Protein AF-A0A7D5NHH7-F1 (afdb_monomer_lite)

Foldseek 3Di:
DDQVQQLVLVLVVLLPDPQWQFKACADLDPVRASIWTAGPVRFIEGEHEDEPPDDLVVVLVRVVRQVVCLQAGQAGEYEYAQVCCVVCVVVNPQLQYWYWHDDRNDIDTPHGHDNDPPRDHPYDGDFFSFAQADDDDLVLLLQLLVLLAVCLVVCFPPPVVNLVSSQVSCCVVPVDPDDDSVSSVSSVSRCSQLQQADPVGSHGDPLVVVQNPDDVVPLLVSLLSVLLSRVPNRVCVVLVVLQVVVVVVDVWAQDPVRSLVSSQVVCSSSRRGGPPDPSSNRVVRVVVSCCSSVQWDDWADDPPGITGIHGPCVSVVVNVVPD

Structure (mmCIF, N/CA/C/O backbone):
data_AF-A0A7D5NHH7-F1
#
_entry.id   AF-A0A7D5NHH7-F1
#
loop_
_atom_site.group_PDB
_atom_site.id
_atom_site.type_symbol
_atom_site.label_atom_id
_atom_site.label_alt_id
_atom_site.label_comp_id
_atom_site.label_asym_id
_atom_site.label_entity_id
_atom_site.label_seq_id
_atom_site.pdbx_PDB_ins_code
_atom_site.Cartn_x
_atom_site.Cartn_y
_atom_site.Cartn_z
_atom_site.occupancy
_atom_site.B_iso_or_equiv
_atom_site.auth_seq_id
_atom_site.auth_comp_id
_atom_site.auth_asym_id
_atom_site.auth_atom_id
_atom_site.pdbx_PDB_model_num
ATOM 1 N N . MET A 1 1 ? -11.990 -18.658 7.926 1.00 91.50 1 MET A N 1
ATOM 2 C CA . MET A 1 1 ? -11.530 -17.492 7.163 1.00 91.50 1 MET A CA 1
ATOM 3 C C . MET A 1 1 ? -10.120 -17.136 7.590 1.00 91.50 1 MET A C 1
ATOM 5 O O . MET A 1 1 ? -9.871 -17.000 8.786 1.00 91.50 1 MET A O 1
ATOM 9 N N . THR A 1 2 ? -9.204 -17.037 6.638 1.00 94.12 2 THR A N 1
ATOM 10 C CA . THR A 1 2 ? -7.844 -16.527 6.853 1.00 94.12 2 THR A CA 1
ATOM 11 C C . THR A 1 2 ? -7.872 -15.015 7.091 1.00 94.12 2 THR A C 1
ATOM 13 O O . THR A 1 2 ? -8.884 -14.353 6.853 1.00 94.12 2 THR A O 1
ATOM 16 N N . HIS A 1 3 ? -6.765 -14.441 7.565 1.00 93.44 3 HIS A N 1
ATOM 17 C CA . HIS A 1 3 ? -6.675 -12.994 7.804 1.00 93.44 3 HIS A CA 1
ATOM 18 C C . HIS A 1 3 ? -6.824 -12.213 6.493 1.00 93.44 3 HIS A C 1
ATOM 20 O O . HIS A 1 3 ? -7.631 -11.289 6.408 1.00 93.44 3 HIS A O 1
ATOM 26 N N . SER A 1 4 ? -6.149 -12.677 5.439 1.00 90.25 4 SER A N 1
ATOM 27 C CA . SER A 1 4 ? -6.249 -12.128 4.084 1.00 90.25 4 SER A CA 1
ATOM 28 C C . SER A 1 4 ? -7.676 -12.161 3.525 1.00 90.25 4 SER A C 1
ATOM 30 O O . SER A 1 4 ? -8.103 -11.192 2.902 1.00 90.25 4 SER A O 1
ATOM 32 N N . GLU A 1 5 ? -8.445 -13.227 3.770 1.00 93.31 5 GLU A N 1
ATOM 33 C CA . GLU A 1 5 ? -9.853 -13.317 3.341 1.00 93.31 5 GLU A CA 1
ATOM 34 C C . GLU A 1 5 ? -10.743 -12.280 4.039 1.00 93.31 5 GLU A C 1
ATOM 36 O O . GLU A 1 5 ? -11.601 -11.670 3.396 1.00 93.31 5 GLU A O 1
ATOM 41 N N . VAL A 1 6 ? -10.528 -12.044 5.338 1.00 96.06 6 VAL A N 1
ATOM 42 C CA . VAL A 1 6 ? -11.259 -11.014 6.095 1.00 96.06 6 VAL A CA 1
ATOM 43 C C . VAL A 1 6 ? -10.911 -9.625 5.559 1.00 96.06 6 VAL A C 1
ATOM 45 O O . VAL A 1 6 ? -11.817 -8.859 5.224 1.00 96.06 6 VAL A O 1
ATOM 48 N N . ILE A 1 7 ? -9.617 -9.328 5.376 1.00 94.69 7 ILE A N 1
ATOM 49 C CA . ILE A 1 7 ? -9.153 -8.062 4.787 1.00 94.69 7 ILE A CA 1
ATOM 50 C C . ILE A 1 7 ? -9.784 -7.844 3.408 1.00 94.69 7 ILE A C 1
ATOM 52 O O . ILE A 1 7 ? -10.280 -6.752 3.108 1.00 94.69 7 ILE A O 1
ATOM 56 N N . GLN A 1 8 ? -9.781 -8.878 2.563 1.00 92.94 8 GLN A N 1
ATOM 57 C CA . GLN A 1 8 ? -10.319 -8.804 1.209 1.00 92.94 8 GLN A CA 1
ATOM 58 C C . GLN A 1 8 ? -11.816 -8.500 1.210 1.00 92.94 8 GLN A C 1
ATOM 60 O O . GLN A 1 8 ? -12.251 -7.587 0.503 1.00 92.94 8 GLN A O 1
ATOM 65 N N . SER A 1 9 ? -12.579 -9.215 2.033 1.00 96.06 9 SER A N 1
ATOM 66 C CA . SER A 1 9 ? -14.034 -9.076 2.119 1.00 96.06 9 SER A CA 1
ATOM 67 C C . SER A 1 9 ? -14.429 -7.680 2.598 1.00 96.06 9 SER A C 1
ATOM 69 O O . SER A 1 9 ? -15.227 -7.003 1.948 1.00 96.06 9 SER A O 1
ATOM 71 N N . VAL A 1 10 ? -13.794 -7.194 3.669 1.00 97.44 10 VAL A N 1
ATOM 72 C CA . VAL A 1 10 ? -14.052 -5.853 4.214 1.00 97.44 10 VAL A CA 1
ATOM 73 C C . VAL A 1 10 ? -13.655 -4.765 3.216 1.00 97.44 10 VAL A C 1
ATOM 75 O O . VAL A 1 10 ? -14.432 -3.842 2.973 1.00 97.44 10 VAL A O 1
ATOM 78 N N . SER A 1 11 ? -12.481 -4.881 2.586 1.00 95.31 11 SER A N 1
ATOM 79 C CA . SER A 1 11 ? -12.028 -3.906 1.582 1.00 95.31 11 SER A CA 1
ATOM 80 C C . SER A 1 11 ? -13.015 -3.801 0.418 1.00 95.31 11 SER A C 1
ATOM 82 O O . SER A 1 11 ? -13.404 -2.696 0.044 1.00 95.31 11 SER A O 1
ATOM 84 N N . ASN A 1 12 ? -13.442 -4.941 -0.137 1.00 94.75 12 ASN A N 1
ATOM 85 C CA . ASN A 1 12 ? -14.382 -4.983 -1.257 1.00 94.75 12 ASN A CA 1
ATOM 86 C C . ASN A 1 12 ? -15.726 -4.364 -0.877 1.00 94.75 12 ASN A C 1
ATOM 88 O O . ASN A 1 12 ? -16.267 -3.559 -1.630 1.00 94.75 12 ASN A O 1
ATOM 92 N N . TRP A 1 13 ? -16.225 -4.664 0.321 1.00 96.62 13 TRP A N 1
ATOM 93 C CA . TRP A 1 13 ? -17.460 -4.070 0.819 1.00 96.62 13 TRP A CA 1
ATOM 94 C C . TRP A 1 13 ? -17.391 -2.536 0.894 1.00 96.62 13 TRP A C 1
ATOM 96 O O . TRP A 1 13 ? -18.319 -1.858 0.454 1.00 96.62 13 TRP A O 1
ATOM 106 N N . PHE A 1 14 ? -16.278 -1.963 1.369 1.00 96.38 14 PHE A N 1
ATOM 107 C CA . PHE A 1 14 ? -16.090 -0.505 1.361 1.00 96.38 14 PHE A CA 1
ATOM 108 C C . PHE A 1 14 ? -15.913 0.075 -0.045 1.00 96.38 14 PHE A C 1
ATOM 110 O O . PHE A 1 14 ? -16.422 1.163 -0.321 1.00 96.38 14 PHE A O 1
ATOM 117 N N . LYS A 1 15 ? -15.233 -0.633 -0.955 1.00 94.50 15 LYS A N 1
ATOM 118 C CA . LYS A 1 15 ? -15.071 -0.178 -2.344 1.00 94.50 15 LYS A CA 1
ATOM 119 C C . LYS A 1 15 ? -16.418 0.030 -3.043 1.00 94.50 15 LYS A C 1
ATOM 121 O O . LYS A 1 15 ? -16.555 0.986 -3.801 1.00 94.50 15 LYS A O 1
ATOM 126 N N . LEU A 1 16 ? -17.429 -0.775 -2.719 1.00 94.88 16 LEU A N 1
ATOM 127 C CA . LEU A 1 16 ? -18.775 -0.672 -3.296 1.00 94.88 16 LEU A CA 1
ATOM 128 C C . LEU A 1 16 ? -19.599 0.527 -2.785 1.00 94.88 16 LEU A C 1
ATOM 130 O O . LEU A 1 16 ? -20.604 0.880 -3.399 1.00 94.88 16 LEU A O 1
ATOM 134 N N . LYS A 1 17 ? -19.205 1.180 -1.684 1.00 95.50 17 LYS A N 1
ATOM 135 C CA . LYS A 1 17 ? -19.972 2.292 -1.095 1.00 95.50 17 LYS A CA 1
ATOM 136 C C . LYS A 1 17 ? -19.756 3.611 -1.849 1.00 95.50 17 LYS A C 1
ATOM 138 O O . LYS A 1 17 ? -18.607 4.004 -2.008 1.00 95.50 17 LYS A O 1
ATOM 143 N N . PRO A 1 18 ? -20.790 4.350 -2.276 1.00 94.06 18 PRO A N 1
ATOM 144 C CA . PRO A 1 18 ? -20.620 5.535 -3.129 1.00 94.06 18 PRO A CA 1
ATOM 145 C C . PRO A 1 18 ? -19.888 6.711 -2.456 1.00 94.06 18 PRO A C 1
ATOM 147 O O . PRO A 1 18 ? -19.240 7.497 -3.138 1.00 94.06 18 PRO A O 1
ATOM 150 N N . ASP A 1 19 ? -19.960 6.817 -1.132 1.00 95.19 19 ASP A N 1
ATOM 151 C CA . ASP A 1 19 ? -19.365 7.875 -0.305 1.00 95.19 19 ASP A CA 1
ATOM 152 C C . ASP A 1 19 ? -17.905 7.602 0.101 1.00 95.19 19 ASP A C 1
ATOM 154 O O . ASP A 1 19 ? -17.245 8.458 0.692 1.00 95.19 19 ASP A O 1
ATOM 158 N N . VAL A 1 20 ? -17.370 6.425 -0.230 1.00 95.69 20 VAL A N 1
ATOM 159 C CA . VAL A 1 20 ? -15.958 6.094 -0.007 1.00 95.69 20 VAL A CA 1
ATOM 160 C C . VAL A 1 20 ? -15.113 6.637 -1.157 1.00 95.69 20 VAL A C 1
ATOM 162 O O . VAL A 1 20 ? -15.348 6.289 -2.314 1.00 95.69 20 VAL A O 1
ATOM 165 N N . GLU A 1 21 ? -14.102 7.445 -0.840 1.00 93.88 21 GLU A N 1
ATOM 166 C CA . GLU A 1 21 ? -13.156 8.018 -1.805 1.00 93.88 21 GLU A CA 1
ATOM 167 C C . GLU A 1 21 ? -11.952 7.095 -2.037 1.00 93.88 21 GLU A C 1
ATOM 169 O O . GLU A 1 21 ? -11.529 6.911 -3.178 1.00 93.88 21 GLU A O 1
ATOM 174 N N . ILE A 1 22 ? -11.397 6.511 -0.968 1.00 93.56 22 ILE A N 1
ATOM 175 C CA . ILE A 1 22 ? -10.224 5.633 -1.048 1.00 93.56 22 ILE A CA 1
ATOM 176 C C . ILE A 1 22 ? -10.325 4.463 -0.068 1.00 93.56 22 ILE A C 1
ATOM 178 O O . ILE A 1 22 ? -10.812 4.618 1.055 1.00 93.56 22 ILE A O 1
ATOM 182 N N . VAL A 1 23 ? -9.813 3.309 -0.491 1.00 92.69 23 VAL A N 1
ATOM 183 C CA . VAL A 1 23 ? -9.600 2.121 0.338 1.00 92.69 23 VAL A CA 1
ATOM 184 C C . VAL A 1 23 ? -8.132 1.740 0.225 1.00 92.69 23 VAL A C 1
ATOM 186 O O . VAL A 1 23 ? -7.636 1.484 -0.870 1.00 92.69 23 VAL A O 1
ATOM 189 N N . THR A 1 24 ? -7.423 1.714 1.349 1.00 88.81 24 THR A N 1
ATOM 190 C CA . THR A 1 24 ? -6.008 1.346 1.388 1.00 88.81 24 THR A CA 1
ATOM 191 C C . THR A 1 24 ? -5.765 0.217 2.376 1.00 88.81 24 THR A C 1
ATOM 193 O O . THR A 1 24 ? -6.286 0.235 3.485 1.00 88.81 24 THR A O 1
ATOM 196 N N . ARG A 1 25 ? -4.931 -0.746 1.981 1.00 85.19 25 ARG A N 1
ATOM 197 C CA . ARG A 1 25 ? -4.330 -1.764 2.868 1.00 85.19 25 ARG A CA 1
ATOM 198 C C . ARG A 1 25 ? -2.906 -1.391 3.275 1.00 85.19 25 ARG A C 1
ATOM 200 O O . ARG A 1 25 ? -2.119 -2.204 3.745 1.00 85.19 25 ARG A O 1
ATOM 207 N N . PHE A 1 26 ? -2.564 -0.143 2.995 1.00 76.69 26 PHE A N 1
ATOM 208 C CA . PHE A 1 26 ? -1.268 0.456 3.182 1.00 76.69 26 PHE A CA 1
ATOM 209 C C . PHE A 1 26 ? -1.411 1.639 4.141 1.00 76.69 26 PHE A C 1
ATOM 211 O O . PHE A 1 26 ? -2.216 2.547 3.913 1.00 76.69 26 PHE A O 1
ATOM 218 N N . SER A 1 27 ? -0.614 1.628 5.206 1.00 75.69 27 SER A N 1
ATOM 219 C CA . SER A 1 27 ? -0.465 2.744 6.134 1.00 75.69 27 SER A CA 1
ATOM 220 C C . SER A 1 27 ? 0.963 2.791 6.668 1.00 75.69 27 SER A C 1
ATOM 222 O O . SER A 1 27 ? 1.635 1.768 6.808 1.00 75.69 27 SER A O 1
ATOM 224 N N . TYR A 1 28 ? 1.424 4.004 6.952 1.00 70.50 28 TYR A N 1
ATOM 225 C CA . TYR A 1 28 ? 2.783 4.304 7.401 1.00 70.50 28 TYR A CA 1
ATOM 226 C C . TYR A 1 28 ? 2.825 4.874 8.828 1.00 70.50 28 TYR A C 1
ATOM 228 O O . TYR A 1 28 ? 3.888 5.264 9.303 1.00 70.50 28 TYR A O 1
ATOM 236 N N . SER A 1 29 ? 1.679 4.968 9.509 1.00 70.44 29 SER A N 1
ATOM 237 C CA . SER A 1 29 ? 1.600 5.455 10.892 1.00 70.44 29 SER A CA 1
ATOM 238 C C . SER A 1 29 ? 1.426 4.281 11.843 1.00 70.44 29 SER A C 1
ATOM 240 O O . SER A 1 29 ? 0.595 3.416 11.590 1.00 70.44 29 SER A O 1
ATOM 242 N N . PHE A 1 30 ? 2.193 4.254 12.934 1.00 78.06 30 PHE A N 1
ATOM 243 C CA . PHE A 1 30 ? 1.986 3.285 14.005 1.00 78.06 30 PHE A CA 1
ATOM 244 C C . PHE A 1 30 ? 0.827 3.727 14.926 1.00 78.06 30 PHE A C 1
ATOM 246 O O . PHE A 1 30 ? 0.787 4.899 15.306 1.00 78.06 30 PHE A O 1
ATOM 253 N N . PRO A 1 31 ? -0.061 2.811 15.358 1.00 85.75 31 PRO A N 1
ATOM 254 C CA . PRO A 1 31 ? -0.155 1.420 14.913 1.00 85.75 31 PRO A CA 1
ATOM 255 C C . PRO A 1 31 ? -0.693 1.326 13.483 1.00 85.75 31 PRO A C 1
ATOM 257 O O . PRO A 1 31 ? -1.561 2.101 13.089 1.00 85.75 31 PRO A O 1
ATOM 260 N N . VAL A 1 32 ? -0.155 0.373 12.718 1.00 87.50 32 VAL A N 1
ATOM 261 C CA . VAL A 1 32 ? -0.493 0.183 11.303 1.00 87.50 32 VAL A CA 1
ATOM 262 C C . VAL A 1 32 ? -1.808 -0.595 11.213 1.00 87.50 32 VAL A C 1
ATOM 264 O O . VAL A 1 32 ? -1.821 -1.747 11.640 1.00 87.50 32 VAL A O 1
ATOM 267 N N . PRO A 1 33 ? -2.897 -0.004 10.691 1.00 92.50 33 PRO A N 1
ATOM 268 C CA . PRO A 1 33 ? -4.137 -0.730 10.452 1.00 92.50 33 PRO A CA 1
ATOM 269 C C . PRO A 1 33 ? -4.006 -1.701 9.280 1.00 92.50 33 PRO A C 1
ATOM 271 O O . PRO A 1 33 ? -3.249 -1.448 8.339 1.00 92.50 33 PRO A O 1
ATOM 274 N N . ASP A 1 34 ? -4.827 -2.750 9.289 1.00 93.94 34 ASP A N 1
ATOM 275 C CA . ASP A 1 34 ? -4.977 -3.643 8.137 1.00 93.94 34 ASP A CA 1
ATOM 276 C C . ASP A 1 34 ? -5.666 -2.936 6.963 1.00 93.94 34 ASP A C 1
ATOM 278 O O . ASP A 1 34 ? -5.342 -3.179 5.799 1.00 93.94 34 ASP A O 1
ATOM 282 N N . ILE A 1 35 ? -6.634 -2.059 7.262 1.00 94.50 35 ILE A N 1
ATOM 283 C CA . ILE A 1 35 ? -7.358 -1.266 6.263 1.00 94.50 35 ILE A CA 1
ATOM 284 C C . ILE A 1 35 ? -7.552 0.160 6.777 1.00 94.50 35 ILE A C 1
ATOM 286 O O . ILE A 1 35 ? -7.949 0.379 7.921 1.00 94.50 35 ILE A O 1
ATOM 290 N N . GLN A 1 36 ? -7.352 1.144 5.906 1.00 94.19 36 GLN A N 1
ATOM 291 C CA . GLN A 1 36 ? -7.760 2.524 6.129 1.00 94.19 36 GLN A CA 1
ATOM 292 C C . GLN A 1 36 ? -8.666 3.003 4.989 1.00 94.19 36 GLN A C 1
ATOM 294 O O . GLN A 1 36 ? -8.437 2.725 3.813 1.00 94.19 36 GLN A O 1
ATOM 299 N N . ILE A 1 37 ? -9.720 3.722 5.358 1.00 94.69 37 ILE A N 1
ATOM 300 C CA . ILE A 1 37 ? -10.758 4.236 4.468 1.00 94.69 37 ILE A CA 1
ATOM 301 C C . ILE A 1 37 ? -10.802 5.755 4.613 1.00 94.69 37 ILE A C 1
ATOM 303 O O . ILE A 1 37 ? -10.741 6.271 5.731 1.00 94.69 37 ILE A O 1
ATOM 307 N N . GLN A 1 38 ? -10.937 6.466 3.496 1.00 94.62 38 GLN A N 1
ATOM 308 C CA . GLN A 1 38 ? -11.278 7.889 3.491 1.00 94.62 38 GLN A CA 1
ATOM 309 C C . GLN A 1 38 ? -12.609 8.071 2.771 1.00 94.62 38 GLN A C 1
ATOM 311 O O . GLN A 1 38 ? -12.772 7.610 1.639 1.00 94.62 38 GLN A O 1
ATOM 316 N N . TYR A 1 39 ? -13.543 8.746 3.427 1.00 95.00 39 TYR A N 1
ATOM 317 C CA . TYR A 1 39 ? -14.815 9.152 2.840 1.00 95.00 39 TYR A CA 1
ATOM 318 C C . TYR A 1 39 ? -14.682 10.487 2.104 1.00 95.00 39 TYR A C 1
ATOM 320 O O . TYR A 1 39 ? -13.739 11.251 2.323 1.00 95.00 39 TYR A O 1
ATOM 328 N N . THR A 1 40 ? -15.651 10.796 1.244 1.00 93.12 40 THR A N 1
ATOM 329 C CA . THR A 1 40 ? -15.685 12.040 0.458 1.00 93.12 40 THR A CA 1
ATOM 330 C C . THR A 1 40 ? -15.774 13.308 1.309 1.00 93.12 40 THR A C 1
ATOM 332 O O . THR A 1 40 ? -15.331 14.370 0.876 1.00 93.12 40 THR A O 1
ATOM 335 N N . ASP A 1 41 ? -16.322 13.212 2.523 1.00 92.81 41 ASP A N 1
ATOM 336 C CA . ASP A 1 41 ? -16.367 14.306 3.504 1.00 92.81 41 ASP A CA 1
ATOM 337 C C . ASP A 1 41 ? -15.018 14.521 4.228 1.00 92.81 41 ASP A C 1
ATOM 339 O O . ASP A 1 41 ? -14.841 15.493 4.964 1.00 92.81 41 ASP A O 1
ATOM 343 N N . GLY A 1 42 ? -14.038 13.647 3.981 1.00 90.62 42 GLY A N 1
ATOM 344 C CA . GLY A 1 42 ? -12.723 13.653 4.608 1.00 90.62 42 GLY A CA 1
ATOM 345 C C . GLY A 1 42 ? -12.626 12.838 5.898 1.00 90.62 42 GLY A C 1
ATOM 346 O O . GLY A 1 42 ? -11.529 12.785 6.456 1.00 90.62 42 GLY A O 1
ATOM 347 N N . THR A 1 43 ? -13.711 12.200 6.348 1.00 92.81 43 THR A N 1
ATOM 348 C CA . THR A 1 43 ? -13.709 11.282 7.493 1.00 92.81 43 THR A CA 1
ATOM 349 C C . THR A 1 43 ? -12.743 10.132 7.230 1.00 92.81 43 THR A C 1
ATOM 351 O O . THR A 1 43 ? -12.792 9.501 6.168 1.00 92.81 43 THR A O 1
ATOM 354 N N . ILE A 1 44 ? -11.880 9.832 8.206 1.00 93.00 44 ILE A N 1
ATOM 355 C CA . ILE A 1 44 ? -10.943 8.704 8.130 1.00 93.00 44 ILE A CA 1
ATOM 356 C C . ILE A 1 44 ? -11.363 7.588 9.076 1.00 93.00 44 ILE A C 1
ATOM 358 O O . ILE A 1 44 ? -11.648 7.811 10.252 1.00 93.00 44 ILE A O 1
ATOM 362 N N . LEU A 1 45 ? -11.341 6.364 8.567 1.00 94.12 45 LEU A N 1
ATOM 363 C CA . LEU A 1 45 ? -11.655 5.156 9.311 1.00 94.12 45 LEU A CA 1
ATOM 364 C C . LEU A 1 45 ? -10.501 4.161 9.212 1.00 94.12 45 LEU A C 1
ATOM 366 O O . LEU A 1 45 ? -9.916 4.002 8.145 1.00 94.12 45 LEU A O 1
ATOM 370 N N . GLN A 1 46 ? -10.170 3.503 10.318 1.00 95.62 46 GLN A N 1
ATOM 371 C CA . GLN A 1 46 ? -9.129 2.476 10.382 1.00 95.62 46 GLN A CA 1
ATOM 372 C C . GLN A 1 46 ? -9.704 1.173 10.939 1.00 95.62 46 GLN A C 1
ATOM 374 O O . GLN A 1 46 ? -10.571 1.192 11.815 1.00 95.62 46 GLN A O 1
ATOM 379 N N . ILE A 1 47 ? -9.249 0.046 10.397 1.00 97.25 47 ILE A N 1
ATOM 380 C CA . ILE A 1 47 ? -9.796 -1.280 10.679 1.00 97.25 47 ILE A CA 1
ATOM 381 C C . ILE A 1 47 ? -8.661 -2.237 11.006 1.00 97.25 47 ILE A C 1
ATOM 383 O O . ILE A 1 47 ? -7.703 -2.349 10.240 1.00 97.25 47 ILE A O 1
ATOM 387 N N . GLU A 1 48 ? -8.814 -2.954 12.112 1.00 97.44 48 GLU A N 1
ATOM 388 C CA . GLU A 1 48 ? -8.052 -4.159 12.425 1.00 97.44 48 GLU A CA 1
ATOM 389 C C . GLU A 1 48 ? -8.892 -5.369 12.014 1.00 97.44 48 GLU A C 1
ATOM 391 O O . GLU A 1 48 ? -10.068 -5.457 12.369 1.00 97.44 48 GLU A O 1
ATOM 396 N N . CYS A 1 49 ? -8.315 -6.316 11.288 1.00 97.25 49 CYS A N 1
ATOM 397 C CA . CYS A 1 49 ? -8.963 -7.560 10.898 1.00 97.25 49 CYS A CA 1
ATOM 398 C C . CYS A 1 49 ? -8.375 -8.716 11.710 1.00 97.25 49 CYS A C 1
ATOM 400 O O . CYS A 1 49 ? -7.166 -8.803 11.904 1.00 97.25 49 CYS A O 1
ATOM 402 N N . LYS A 1 50 ? -9.211 -9.655 12.157 1.00 96.44 50 LYS A N 1
ATOM 403 C CA . LYS A 1 50 ? -8.745 -10.896 12.794 1.00 96.44 50 LYS A CA 1
ATOM 404 C C . LYS A 1 50 ? -9.253 -12.123 12.042 1.00 96.44 50 LYS A C 1
ATOM 406 O O . LYS A 1 50 ? -10.381 -12.097 11.556 1.00 96.44 50 LYS A O 1
ATOM 411 N N . PRO A 1 51 ? -8.443 -13.189 11.909 1.00 95.75 51 PRO A N 1
ATOM 412 C CA . PRO A 1 51 ? -8.862 -14.412 11.236 1.00 95.75 51 PRO A CA 1
ATOM 413 C C . PRO A 1 51 ? -9.846 -15.224 12.088 1.00 95.75 51 PRO A C 1
ATOM 415 O O . PRO A 1 51 ? -10.117 -14.914 13.250 1.00 95.75 51 PRO A O 1
ATOM 418 N N . SER A 1 52 ? -10.366 -16.304 11.506 1.00 93.19 52 SER A N 1
ATOM 419 C CA . SER A 1 52 ? -10.999 -17.380 12.273 1.00 93.19 52 SER A CA 1
ATOM 420 C C . SER A 1 52 ? -9.969 -18.109 13.126 1.00 93.19 52 SER A C 1
ATOM 422 O O . SER A 1 52 ? -8.819 -18.243 12.712 1.00 93.19 52 SER A O 1
ATOM 424 N N . ASN A 1 53 ? -10.411 -18.659 14.257 1.00 89.94 53 ASN A N 1
ATOM 425 C CA . ASN A 1 53 ? -9.580 -19.438 15.177 1.00 89.94 53 ASN A CA 1
ATOM 426 C C . ASN A 1 53 ? -8.392 -18.654 15.775 1.00 89.94 53 ASN A C 1
ATOM 428 O O . ASN A 1 53 ? -7.457 -19.274 16.284 1.00 89.94 53 ASN A O 1
ATOM 432 N N . ALA A 1 54 ? -8.410 -17.316 15.718 1.00 91.38 54 ALA A N 1
ATOM 433 C CA . ALA A 1 54 ? -7.440 -16.518 16.455 1.00 91.38 54 ALA A CA 1
ATOM 434 C C . ALA A 1 54 ? -7.606 -16.798 17.955 1.00 91.38 54 ALA A C 1
ATOM 436 O O . ALA A 1 54 ? -8.702 -17.072 18.453 1.00 91.38 54 ALA A O 1
ATOM 437 N N . THR A 1 55 ? -6.516 -16.739 18.706 1.00 91.62 55 THR A N 1
ATOM 438 C CA . THR A 1 55 ? -6.590 -16.919 20.155 1.00 91.62 55 THR A CA 1
ATOM 439 C C . THR A 1 55 ? -7.330 -15.741 20.797 1.00 91.62 55 THR A C 1
ATOM 441 O O . THR A 1 55 ? -7.291 -14.611 20.306 1.00 91.62 55 THR A O 1
ATOM 444 N N . ARG A 1 56 ? -7.939 -15.950 21.972 1.00 90.62 56 ARG A N 1
ATOM 445 C CA . ARG A 1 56 ? -8.546 -14.848 22.752 1.00 90.62 56 ARG A CA 1
ATOM 446 C C . ARG A 1 56 ? -7.568 -13.686 22.971 1.00 90.62 56 ARG A C 1
ATOM 448 O O . ARG A 1 56 ? -7.958 -12.524 22.916 1.00 90.62 56 ARG A O 1
ATOM 455 N N . ARG A 1 57 ? -6.280 -13.999 23.165 1.00 92.69 57 ARG A N 1
ATOM 456 C CA . ARG A 1 57 ? -5.202 -13.010 23.296 1.00 92.69 57 ARG A CA 1
ATOM 457 C C . ARG A 1 57 ? -5.040 -12.161 22.034 1.00 92.69 57 ARG A C 1
ATOM 459 O O . ARG A 1 57 ? -4.844 -10.953 22.145 1.00 92.69 57 ARG A O 1
ATOM 466 N N . GLU A 1 58 ? -5.110 -12.765 20.855 1.00 92.88 58 GLU A N 1
ATOM 467 C CA . GLU A 1 58 ? -5.007 -12.046 19.582 1.00 92.88 58 GLU A CA 1
ATOM 468 C C . GLU A 1 58 ? -6.207 -11.128 19.355 1.00 92.88 58 GLU A C 1
ATOM 470 O O . GLU A 1 58 ? -6.012 -9.989 18.935 1.00 92.88 58 GLU A O 1
ATOM 475 N N . TYR A 1 59 ? -7.424 -11.553 19.710 1.00 93.31 59 TYR A N 1
ATOM 476 C CA . TYR A 1 59 ? -8.596 -10.672 19.659 1.00 93.31 59 TYR A CA 1
ATOM 477 C C . TYR A 1 59 ? -8.479 -9.487 20.623 1.00 93.31 59 TYR A C 1
ATOM 479 O O . TYR A 1 59 ? -8.733 -8.353 20.222 1.00 93.31 59 TYR A O 1
ATOM 487 N N . LEU A 1 60 ? -8.037 -9.714 21.865 1.00 93.31 60 LEU A N 1
ATOM 488 C CA . LEU A 1 60 ? -7.805 -8.633 22.835 1.00 93.31 60 LEU A CA 1
ATOM 489 C C . LEU A 1 60 ? -6.702 -7.673 22.377 1.00 93.31 60 LEU A C 1
ATOM 491 O O . LEU A 1 60 ? -6.812 -6.460 22.548 1.00 93.31 60 LEU A O 1
ATOM 495 N N . THR A 1 61 ? -5.654 -8.207 21.751 1.00 94.31 61 THR A N 1
ATOM 496 C CA . THR A 1 61 ? -4.589 -7.399 21.147 1.00 94.31 61 THR A CA 1
ATOM 497 C C . THR A 1 61 ? -5.144 -6.562 19.995 1.00 94.31 61 THR A C 1
ATOM 499 O O . THR A 1 61 ? -4.886 -5.363 19.938 1.00 94.31 61 THR A O 1
ATOM 502 N N . GLY A 1 62 ? -5.984 -7.161 19.144 1.00 94.88 62 GLY A N 1
ATOM 503 C CA . GLY A 1 62 ? -6.703 -6.470 18.073 1.00 94.88 62 GLY A CA 1
ATOM 504 C C . GLY A 1 62 ? -7.593 -5.344 18.571 1.00 94.88 62 GLY A C 1
ATOM 505 O O . GLY A 1 62 ? -7.585 -4.250 18.013 1.00 94.88 62 GLY A O 1
ATOM 506 N N . LEU A 1 63 ? -8.313 -5.577 19.667 1.00 95.50 63 LEU A N 1
ATOM 507 C CA . LEU A 1 63 ? -9.094 -4.542 20.331 1.00 95.50 63 LEU A CA 1
ATOM 508 C C . LEU A 1 63 ? -8.190 -3.389 20.793 1.00 95.50 63 LEU A C 1
ATOM 510 O O . LEU A 1 63 ? -8.479 -2.235 20.492 1.00 95.50 63 LEU A O 1
ATOM 514 N N . GLY A 1 64 ? -7.065 -3.685 21.452 1.00 94.75 64 GLY A N 1
ATOM 515 C CA . GLY A 1 64 ? -6.089 -2.672 21.869 1.00 94.75 64 GLY A CA 1
ATOM 516 C C . GLY A 1 64 ? -5.526 -1.850 20.701 1.00 94.75 64 GLY A C 1
ATOM 517 O O . GLY A 1 64 ? -5.474 -0.622 20.782 1.00 94.75 64 GLY A O 1
ATOM 518 N N . GLN A 1 65 ? -5.173 -2.507 19.591 1.00 94.75 65 GLN A N 1
ATOM 519 C CA . GLN A 1 65 ? -4.737 -1.850 18.350 1.00 94.75 65 GLN A CA 1
ATOM 520 C C . GLN A 1 65 ? -5.837 -0.939 17.789 1.00 94.75 65 GLN A C 1
ATOM 522 O O . GLN A 1 65 ? -5.585 0.229 17.490 1.00 94.75 65 GLN A O 1
ATOM 527 N N . THR A 1 66 ? -7.076 -1.434 17.758 1.00 95.44 66 THR A N 1
ATOM 528 C CA . THR A 1 66 ? -8.244 -0.686 17.278 1.00 95.44 66 THR A CA 1
ATOM 529 C C . THR A 1 66 ? -8.492 0.574 18.105 1.00 95.44 66 THR A C 1
ATOM 531 O O . THR A 1 66 ? -8.757 1.641 17.559 1.00 95.44 66 THR A O 1
ATOM 534 N N . ILE A 1 67 ? -8.353 0.495 19.429 1.00 94.19 67 ILE A N 1
ATOM 535 C CA . ILE A 1 67 ? -8.467 1.665 20.311 1.00 94.19 67 ILE A CA 1
ATOM 536 C C . ILE A 1 67 ? -7.387 2.704 19.975 1.00 94.19 67 ILE A C 1
ATOM 538 O O . ILE A 1 67 ? -7.666 3.904 19.914 1.00 94.19 67 ILE A O 1
ATOM 542 N N . ALA A 1 68 ? -6.155 2.260 19.728 1.00 92.94 68 ALA A N 1
ATOM 543 C CA . ALA A 1 68 ? -5.039 3.147 19.425 1.00 92.94 68 ALA A CA 1
ATOM 544 C C . ALA A 1 68 ? -5.177 3.866 18.064 1.00 92.94 68 ALA A C 1
ATOM 546 O O . ALA A 1 68 ? -4.667 4.982 17.918 1.00 92.94 68 ALA A O 1
ATOM 547 N N . PHE A 1 69 ? -5.940 3.321 17.107 1.00 93.50 69 PHE A N 1
ATOM 548 C CA . PHE A 1 69 ? -6.233 3.984 15.825 1.00 93.50 69 PHE A CA 1
ATOM 549 C C . PHE A 1 69 ? -6.928 5.342 15.961 1.00 93.50 69 PHE A C 1
ATOM 551 O O . PHE A 1 69 ? -6.784 6.193 15.081 1.00 93.50 69 PHE A O 1
ATOM 558 N N . TYR A 1 70 ? -7.608 5.628 17.075 1.00 92.31 70 TYR A N 1
ATOM 559 C CA . TYR A 1 70 ? -8.192 6.955 17.320 1.00 92.31 70 TYR A CA 1
ATOM 560 C C . TYR A 1 70 ? -7.165 8.092 17.387 1.00 92.31 70 TYR A C 1
ATOM 562 O O . TYR A 1 70 ? -7.533 9.266 17.361 1.00 92.31 70 TYR A O 1
ATOM 570 N N . ARG A 1 71 ? -5.864 7.787 17.442 1.00 89.88 71 ARG A N 1
ATOM 571 C CA . ARG A 1 71 ? -4.802 8.788 17.272 1.00 89.88 71 ARG A CA 1
ATOM 572 C C . ARG A 1 71 ? -4.708 9.325 15.843 1.00 89.88 71 ARG A C 1
ATOM 574 O O . ARG A 1 71 ? -4.207 10.437 15.675 1.00 89.88 71 ARG A O 1
ATOM 581 N N . HIS A 1 72 ? -5.213 8.591 14.852 1.00 89.06 72 HIS A N 1
ATOM 582 C CA . HIS A 1 72 ? -5.052 8.884 13.423 1.00 89.06 72 HIS A CA 1
ATOM 583 C C . HIS A 1 72 ? -6.349 8.790 12.606 1.00 89.06 72 HIS A C 1
ATOM 585 O O . HIS A 1 72 ? -6.336 9.088 11.414 1.00 89.06 72 HIS A O 1
ATOM 591 N N . SER A 1 73 ? -7.467 8.418 13.232 1.00 91.88 73 SER A N 1
ATOM 592 C CA . SER A 1 73 ? -8.759 8.222 12.570 1.00 91.88 73 SER A CA 1
ATOM 593 C C . SER A 1 73 ? -9.921 8.832 13.357 1.00 91.88 73 SER A C 1
ATOM 595 O O . SER A 1 73 ? -9.824 9.115 14.555 1.00 91.88 73 SER A O 1
ATOM 597 N N . ASP A 1 74 ? -11.035 9.052 12.664 1.00 92.75 74 ASP A N 1
ATOM 598 C CA . ASP A 1 74 ? -12.310 9.470 13.245 1.00 92.75 74 ASP A CA 1
ATOM 599 C C . ASP A 1 74 ? -13.135 8.296 13.756 1.00 92.75 74 ASP A C 1
ATOM 601 O O . ASP A 1 74 ? -13.908 8.460 14.701 1.00 92.75 74 ASP A O 1
ATOM 605 N N . LYS A 1 75 ? -12.970 7.131 13.125 1.00 94.81 75 LYS A N 1
ATOM 606 C CA . LYS A 1 75 ? -13.655 5.883 13.454 1.00 94.81 75 LYS A CA 1
ATOM 607 C C . LYS A 1 75 ? -12.658 4.731 13.447 1.00 94.81 75 LYS A C 1
ATOM 609 O O . LYS A 1 75 ? -11.852 4.622 12.525 1.00 94.81 75 LYS A O 1
ATOM 614 N N . ALA A 1 76 ? -12.778 3.836 14.418 1.00 95.88 76 ALA A N 1
ATOM 615 C CA . ALA A 1 76 ? -11.980 2.621 14.471 1.00 95.88 76 ALA A CA 1
ATOM 616 C C . ALA A 1 76 ? -12.872 1.384 14.579 1.00 95.88 76 ALA A C 1
ATOM 618 O O . ALA A 1 76 ? -13.840 1.375 15.346 1.00 95.88 76 ALA A O 1
ATOM 619 N N . TYR A 1 77 ? -12.536 0.355 13.807 1.00 97.88 77 TYR A N 1
ATOM 620 C CA . TYR A 1 77 ? -13.293 -0.886 13.723 1.00 97.88 77 TYR A CA 1
ATOM 621 C C . TYR A 1 77 ? -12.417 -2.110 13.961 1.00 97.88 77 TYR A C 1
ATOM 623 O O . TYR A 1 77 ? -11.289 -2.178 13.480 1.00 97.88 77 TYR A O 1
ATOM 631 N N . LEU A 1 78 ? -12.985 -3.098 14.644 1.00 97.69 78 LEU A N 1
ATOM 632 C CA . LEU A 1 78 ? -12.477 -4.460 14.668 1.00 97.69 78 LEU A CA 1
ATOM 633 C C . LEU A 1 78 ? -13.377 -5.316 13.771 1.00 97.69 78 LEU A C 1
ATOM 635 O O . LEU A 1 78 ? -14.583 -5.420 14.008 1.00 97.69 78 LEU A O 1
ATOM 639 N N . ALA A 1 79 ? -12.793 -5.906 12.734 1.00 98.06 79 ALA A N 1
ATOM 640 C CA . ALA A 1 79 ? -13.456 -6.841 11.841 1.00 98.06 79 ALA A CA 1
ATOM 641 C C . ALA A 1 79 ? -13.080 -8.281 12.202 1.00 98.06 79 ALA A C 1
ATOM 643 O O . ALA A 1 79 ? -11.898 -8.616 12.314 1.00 98.06 79 ALA A O 1
ATOM 644 N N . LEU A 1 80 ? -14.080 -9.143 12.364 1.00 96.94 80 LEU A N 1
ATOM 645 C CA . LEU A 1 80 ? -13.882 -10.551 12.700 1.00 96.94 80 LEU A CA 1
ATOM 646 C C . LEU A 1 80 ? -14.950 -11.445 12.054 1.00 96.94 80 LEU A C 1
ATOM 648 O O . LEU A 1 80 ? -16.035 -10.964 11.719 1.00 96.94 80 LEU A O 1
ATOM 652 N N . PRO A 1 81 ? -14.681 -12.751 11.888 1.00 97.12 81 PRO A N 1
ATOM 653 C CA . PRO A 1 81 ? -15.675 -13.671 11.370 1.00 97.12 81 PRO A CA 1
ATOM 654 C C . PRO A 1 81 ? -16.876 -13.797 12.311 1.00 97.12 81 PRO A C 1
ATOM 656 O O . PRO A 1 81 ? -16.696 -13.945 13.521 1.00 97.12 81 PRO A O 1
ATOM 659 N N . SER A 1 82 ? -18.091 -13.817 11.762 1.00 96.00 82 SER A N 1
ATOM 660 C CA . SER A 1 82 ? -19.346 -13.834 12.531 1.00 96.00 82 SER A CA 1
ATOM 661 C C . SER A 1 82 ? -19.406 -14.972 13.555 1.00 96.00 82 SER A C 1
ATOM 663 O O . SER A 1 82 ? -19.854 -14.769 14.679 1.00 96.00 82 SER A O 1
ATOM 665 N N . LYS A 1 83 ? -18.877 -16.154 13.204 1.00 94.25 83 LYS A N 1
ATOM 666 C CA . LYS A 1 83 ? -18.842 -17.337 14.083 1.00 94.25 83 LYS A CA 1
ATOM 667 C C . LYS A 1 83 ? -18.036 -17.149 15.374 1.00 94.25 83 LYS A C 1
ATOM 669 O O . LYS A 1 83 ? -18.261 -17.872 16.336 1.00 94.25 83 LYS A O 1
ATOM 674 N N . GLU A 1 84 ? -17.084 -16.218 15.388 1.00 92.69 84 GLU A N 1
ATOM 675 C CA . GLU A 1 84 ? -16.198 -15.984 16.536 1.00 92.69 84 GLU A CA 1
ATOM 676 C C . GLU A 1 84 ? -16.818 -14.986 17.525 1.00 92.69 84 GLU A C 1
ATOM 678 O O . GLU A 1 84 ? -16.465 -14.978 18.707 1.00 92.69 84 GLU A O 1
ATOM 683 N N . PHE A 1 85 ? -17.769 -14.168 17.058 1.00 91.50 85 PHE A N 1
ATOM 684 C CA . PHE A 1 85 ? -18.321 -13.041 17.805 1.00 91.50 85 PHE A CA 1
ATOM 685 C C . PHE A 1 85 ? -18.971 -13.463 19.124 1.00 91.50 85 PHE A C 1
ATOM 687 O O . PHE A 1 85 ? -18.611 -12.916 20.162 1.00 91.50 85 PHE A O 1
ATOM 694 N N . SER A 1 86 ? -19.833 -14.485 19.116 1.00 88.88 86 SER A N 1
ATOM 695 C CA . SER A 1 86 ? -20.532 -14.947 20.327 1.00 88.88 86 SER A CA 1
ATOM 696 C C . SER A 1 86 ? -19.581 -15.378 21.448 1.00 88.88 86 SER A C 1
ATOM 698 O O . SER A 1 86 ? -19.910 -15.258 22.620 1.00 88.88 86 SER A O 1
ATOM 700 N N . SER A 1 87 ? -18.382 -15.863 21.109 1.00 88.19 87 SER A N 1
ATOM 701 C CA . SER A 1 87 ? -17.380 -16.270 22.105 1.00 88.19 87 SER A CA 1
ATOM 702 C C . SER A 1 87 ? -16.550 -15.107 22.665 1.00 88.19 87 SER A C 1
ATOM 704 O O . SER A 1 87 ? -15.843 -15.277 23.661 1.00 88.19 87 SER A O 1
ATOM 706 N N . MET A 1 88 ? -16.615 -13.945 22.008 1.00 90.06 88 MET A N 1
ATOM 707 C CA . MET A 1 88 ? -15.803 -12.762 22.293 1.00 90.06 88 MET A CA 1
ATOM 708 C C . MET A 1 88 ? -16.629 -11.554 22.748 1.00 90.06 88 MET A C 1
ATOM 710 O O . MET A 1 88 ? -16.040 -10.567 23.184 1.00 90.06 88 MET A O 1
ATOM 714 N N . GLU A 1 89 ? -17.957 -11.618 22.653 1.00 89.69 89 GLU A N 1
ATOM 715 C CA . GLU A 1 89 ? -18.880 -10.501 22.876 1.00 89.69 89 GLU A CA 1
ATOM 716 C C . GLU A 1 89 ? -18.624 -9.773 24.204 1.00 89.69 89 GLU A C 1
ATOM 718 O O . GLU A 1 89 ? -18.436 -8.555 24.201 1.00 89.69 89 GLU A O 1
ATOM 723 N N . ASP A 1 90 ? -18.465 -10.522 25.301 1.00 88.81 90 ASP A N 1
ATOM 724 C CA . ASP A 1 90 ? -18.185 -9.984 26.643 1.00 88.81 90 ASP A CA 1
ATOM 725 C C . ASP A 1 90 ? -16.905 -9.130 26.703 1.00 88.81 90 ASP A C 1
ATOM 727 O O . ASP A 1 90 ? -16.797 -8.178 27.479 1.00 88.81 90 ASP A O 1
ATOM 731 N N . PHE A 1 91 ? -15.913 -9.442 25.867 1.00 88.12 91 PHE A N 1
ATOM 732 C CA . PHE A 1 91 ? -14.640 -8.721 25.813 1.00 88.12 91 PHE A CA 1
ATOM 733 C C . PHE A 1 91 ? -14.684 -7.522 24.862 1.00 88.12 91 PHE A C 1
ATOM 735 O O . PHE A 1 91 ? -13.896 -6.587 25.011 1.00 88.12 91 PHE A O 1
ATOM 742 N N . LEU A 1 92 ? -15.612 -7.519 23.904 1.00 88.88 92 LEU A N 1
ATOM 743 C CA . LEU A 1 92 ? -15.802 -6.459 22.912 1.00 88.88 92 LEU A CA 1
ATOM 744 C C . LEU A 1 92 ? -16.780 -5.377 23.403 1.00 88.88 92 LEU A C 1
ATOM 746 O O . LEU A 1 92 ? -17.418 -4.685 22.605 1.00 88.88 92 LEU A O 1
ATOM 750 N N . TRP A 1 93 ? -16.867 -5.186 24.719 1.00 86.62 93 TRP A N 1
ATOM 751 C CA . TRP A 1 93 ? -17.738 -4.219 25.388 1.00 86.62 93 TRP A CA 1
ATOM 752 C C . TRP A 1 93 ? -17.494 -2.728 25.060 1.00 86.62 93 TRP A C 1
ATOM 754 O O . TRP A 1 93 ? -18.465 -1.970 25.145 1.00 86.62 93 TRP A O 1
ATOM 764 N N . PRO A 1 94 ? -16.288 -2.241 24.672 1.00 90.62 94 PRO A N 1
ATOM 765 C CA . PRO A 1 94 ? -16.095 -0.809 24.440 1.00 90.62 94 PRO A CA 1
ATOM 766 C C . PRO A 1 94 ? -16.937 -0.286 23.265 1.00 90.62 94 PRO A C 1
ATOM 768 O O . PRO A 1 94 ? -16.631 -0.537 22.101 1.00 90.62 94 PRO A O 1
ATOM 771 N N . ASN A 1 95 ? -17.979 0.497 23.556 1.00 90.62 95 ASN A N 1
ATOM 772 C CA . ASN A 1 95 ? -18.906 1.052 22.554 1.00 90.62 95 ASN A CA 1
ATOM 773 C C . ASN A 1 95 ? -18.263 2.072 21.598 1.00 90.62 95 ASN A C 1
ATOM 775 O O . ASN A 1 95 ? -18.802 2.377 20.536 1.00 90.62 95 ASN A O 1
ATOM 779 N N . PHE A 1 96 ? -17.096 2.593 21.965 1.00 92.44 96 PHE A N 1
ATOM 780 C CA . PHE A 1 96 ? -16.305 3.456 21.109 1.00 92.44 96 PHE A CA 1
ATOM 781 C C . PHE A 1 96 ? -15.485 2.678 20.078 1.00 92.44 96 PHE A C 1
ATOM 783 O O . PHE A 1 96 ? -14.840 3.298 19.248 1.00 92.44 96 PHE A O 1
ATOM 790 N N . VAL A 1 97 ? -15.509 1.343 20.070 1.00 95.12 97 VAL A N 1
ATOM 791 C CA . VAL A 1 97 ? -14.951 0.524 18.985 1.00 95.12 97 VAL A CA 1
ATOM 792 C C . VAL A 1 97 ? -16.090 -0.056 18.151 1.00 95.12 97 VAL A C 1
ATOM 794 O O . VAL A 1 97 ? -16.994 -0.709 18.682 1.00 95.12 97 VAL A O 1
ATOM 797 N N . GLY A 1 98 ? -16.038 0.171 16.840 1.00 97.12 98 GLY A N 1
ATOM 798 C CA . GLY A 1 98 ? -16.983 -0.404 15.895 1.00 97.12 98 GLY A CA 1
ATOM 799 C C . GLY A 1 98 ? -16.695 -1.882 15.661 1.00 97.12 98 GLY A C 1
ATOM 800 O O . GLY A 1 98 ? -15.537 -2.295 15.689 1.00 97.12 98 GLY A O 1
ATOM 801 N N . ILE A 1 99 ? -17.732 -2.676 15.414 1.00 97.69 99 ILE A N 1
ATOM 802 C CA . ILE A 1 99 ? -17.608 -4.107 15.124 1.00 97.69 99 ILE A CA 1
ATOM 803 C C . ILE A 1 99 ? -18.161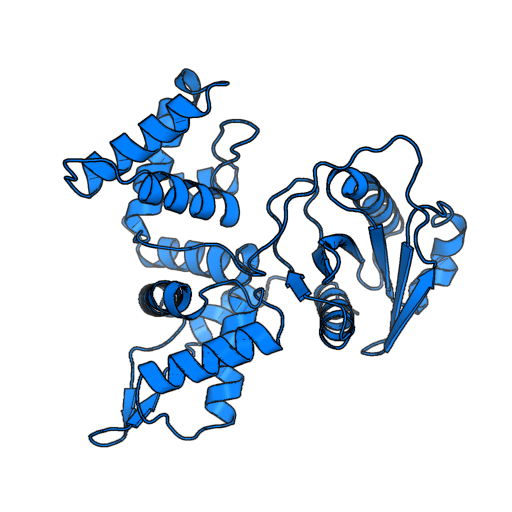 -4.387 13.731 1.00 97.69 99 ILE A C 1
ATOM 805 O O . ILE A 1 99 ? -19.321 -4.079 13.440 1.00 97.69 99 ILE A O 1
ATOM 809 N N . ILE A 1 100 ? -17.324 -4.993 12.891 1.00 98.25 100 ILE A N 1
ATOM 810 C CA . ILE A 1 100 ? -17.709 -5.542 11.591 1.00 98.25 100 ILE A CA 1
ATOM 811 C C . ILE A 1 100 ? -17.673 -7.065 11.688 1.00 98.25 100 ILE A C 1
ATOM 813 O O . ILE A 1 100 ? -16.669 -7.648 12.097 1.00 98.25 100 ILE A O 1
ATOM 817 N N . LEU A 1 101 ? -18.768 -7.701 11.291 1.00 97.75 101 LEU A N 1
ATOM 818 C CA . LEU A 1 101 ? -18.886 -9.148 11.209 1.00 97.75 101 LEU A CA 1
ATOM 819 C C . LEU A 1 101 ? -18.773 -9.590 9.755 1.00 97.75 101 LEU A C 1
ATOM 821 O O . LEU A 1 101 ? -19.357 -8.974 8.859 1.00 97.75 101 LEU A O 1
ATOM 825 N N . VAL A 1 102 ? -17.993 -10.644 9.539 1.00 97.94 102 VAL A N 1
ATOM 826 C CA . VAL A 1 102 ? -17.684 -11.170 8.210 1.00 97.94 102 VAL A CA 1
ATOM 827 C C . VAL A 1 102 ? -18.087 -12.639 8.119 1.00 97.94 102 VAL A C 1
ATOM 829 O O . VAL A 1 102 ? -17.695 -13.455 8.950 1.00 97.94 102 VAL A O 1
ATOM 832 N N . ASP A 1 103 ? -18.845 -12.991 7.089 1.00 95.75 103 ASP A N 1
ATOM 833 C CA . ASP A 1 103 ? -19.194 -14.373 6.767 1.00 95.75 103 ASP A CA 1
ATOM 834 C C . ASP A 1 103 ? -19.028 -14.612 5.263 1.00 95.75 103 ASP A C 1
ATOM 836 O O . ASP A 1 103 ? -19.870 -14.231 4.445 1.00 95.75 103 ASP A O 1
ATOM 840 N N . GLY A 1 104 ? -17.871 -15.155 4.881 1.00 91.62 104 GLY A N 1
ATOM 841 C CA . GLY A 1 104 ? -17.458 -15.203 3.482 1.00 91.62 104 GLY A CA 1
ATOM 842 C C . GLY A 1 104 ? -17.416 -13.794 2.884 1.00 91.62 104 GLY A C 1
ATOM 843 O O . GLY A 1 104 ? -16.734 -12.916 3.406 1.00 91.62 104 GLY A O 1
ATOM 844 N N . SER A 1 105 ? -18.166 -13.566 1.806 1.00 90.44 105 SER A N 1
ATOM 845 C CA . SER A 1 105 ? -18.301 -12.247 1.174 1.00 90.44 105 SER A CA 1
ATOM 846 C C . SER A 1 105 ? -19.333 -11.334 1.844 1.00 90.44 105 SER A C 1
ATOM 848 O O . SER A 1 105 ? -19.440 -10.167 1.467 1.00 90.44 105 SER A O 1
ATOM 850 N N . ASN A 1 106 ? -20.126 -11.844 2.791 1.00 95.81 106 ASN A N 1
ATOM 851 C CA . ASN A 1 106 ? -21.112 -11.044 3.500 1.00 95.81 106 ASN A CA 1
ATOM 852 C C . ASN A 1 106 ? -20.425 -10.247 4.614 1.00 95.81 106 ASN A C 1
ATOM 854 O O . ASN A 1 106 ? -19.768 -10.816 5.485 1.00 95.81 106 ASN A O 1
ATOM 858 N N . VAL A 1 107 ? -20.576 -8.926 4.581 1.00 97.69 107 VAL A N 1
ATOM 859 C CA . VAL A 1 107 ? -19.967 -8.003 5.543 1.00 97.69 107 VAL A CA 1
ATOM 860 C C . VAL A 1 107 ? -21.068 -7.131 6.126 1.00 97.69 107 VAL A C 1
ATOM 862 O O . VAL A 1 107 ? -21.769 -6.431 5.392 1.00 97.69 107 VAL A O 1
ATOM 865 N N . ALA A 1 108 ? -21.204 -7.156 7.449 1.00 97.31 108 ALA A N 1
ATOM 866 C CA . ALA A 1 108 ? -22.212 -6.395 8.174 1.00 97.31 108 ALA A CA 1
ATOM 867 C C . ALA A 1 108 ? -21.578 -5.589 9.310 1.00 97.31 108 ALA A C 1
ATOM 869 O O . ALA A 1 108 ? -20.715 -6.078 10.038 1.00 97.31 108 ALA A O 1
ATOM 870 N N . VAL A 1 109 ? -22.031 -4.349 9.491 1.00 96.94 109 VA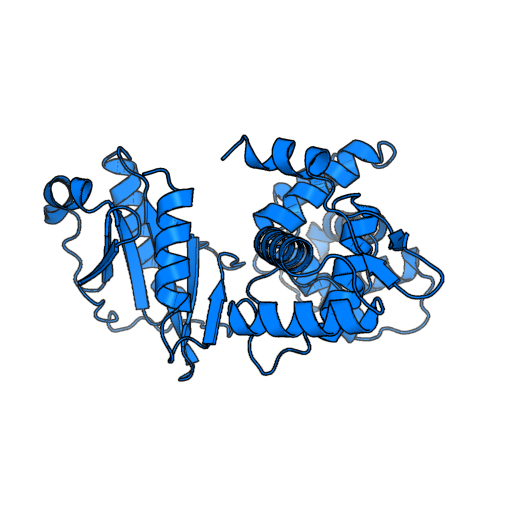L A N 1
ATOM 871 C CA . VAL A 1 109 ? -21.694 -3.561 10.681 1.00 96.94 109 VAL A CA 1
ATOM 872 C C . VAL A 1 109 ? -22.635 -3.994 11.794 1.00 96.94 109 VAL A C 1
ATOM 874 O O . VAL A 1 109 ? -23.834 -3.744 11.722 1.00 96.94 109 VAL A O 1
ATOM 877 N N . PHE A 1 110 ? -22.090 -4.654 12.811 1.00 96.06 110 PHE A N 1
ATOM 878 C CA . PHE A 1 110 ? -22.846 -5.020 14.007 1.00 96.06 110 PHE A CA 1
ATOM 879 C C . PHE A 1 110 ? -22.998 -3.825 14.948 1.00 96.06 110 PHE A C 1
ATOM 881 O O . PHE A 1 110 ? -24.050 -3.619 15.546 1.00 96.06 110 PHE A O 1
ATOM 888 N N . ARG A 1 111 ? -21.939 -3.014 15.061 1.00 95.25 111 ARG A N 1
ATOM 889 C CA . ARG A 1 111 ? -21.920 -1.819 15.906 1.00 95.25 111 ARG A CA 1
ATOM 890 C C . ARG A 1 111 ? -21.099 -0.715 15.256 1.00 95.25 111 ARG A C 1
ATOM 892 O O . ARG A 1 111 ? -19.929 -0.928 14.947 1.00 95.25 111 ARG A O 1
ATOM 899 N N . ASP A 1 112 ? -21.681 0.472 15.123 1.00 96.00 112 ASP A N 1
ATOM 900 C CA . ASP A 1 112 ? -20.943 1.688 14.776 1.00 96.00 112 ASP A CA 1
ATOM 901 C C . ASP A 1 112 ? -20.178 2.234 16.001 1.00 96.00 112 ASP A C 1
ATOM 903 O O . ASP A 1 112 ? -20.695 2.194 17.121 1.00 96.00 112 ASP A O 1
ATOM 907 N N . PRO A 1 113 ? -18.959 2.773 15.823 1.00 95.12 113 PRO A N 1
ATOM 908 C CA . PRO A 1 113 ? -18.196 3.366 16.907 1.00 95.12 113 PRO A CA 1
ATOM 909 C C . PRO A 1 113 ? -18.752 4.727 17.322 1.00 95.12 113 PRO A C 1
ATOM 911 O O . PRO A 1 113 ? -19.013 5.597 16.487 1.00 95.12 113 PRO A O 1
ATOM 914 N N . VAL A 1 114 ? -18.779 4.969 18.631 1.00 90.50 114 VAL A N 1
ATOM 915 C CA . VAL A 1 114 ? -18.954 6.313 19.197 1.00 90.50 114 VAL A CA 1
ATOM 916 C C . VAL A 1 114 ? -17.585 6.919 19.502 1.00 90.50 114 VAL A C 1
ATOM 918 O O . VAL A 1 114 ? -16.903 6.464 20.413 1.00 90.50 114 VAL A O 1
ATOM 921 N N . LYS A 1 115 ? -17.164 7.957 18.767 1.00 82.50 115 LYS A N 1
ATOM 922 C CA . LYS A 1 115 ? -15.835 8.570 18.953 1.00 82.50 115 LYS A CA 1
ATOM 923 C C . LYS A 1 115 ? -15.621 8.991 20.422 1.00 82.50 115 LYS A C 1
ATOM 925 O O . LYS A 1 115 ? -16.440 9.740 20.964 1.00 82.50 115 LYS A O 1
ATOM 930 N N . PRO A 1 116 ? -14.528 8.555 21.074 1.00 86.06 116 PRO A N 1
ATOM 931 C CA . PRO A 1 116 ? -14.278 8.879 22.473 1.00 86.06 116 PRO A CA 1
ATOM 932 C C . PRO A 1 116 ? -14.000 10.378 22.655 1.00 86.06 116 PRO A C 1
ATOM 934 O O . PRO A 1 116 ? -13.284 11.007 21.869 1.00 86.06 116 PRO A O 1
ATOM 937 N N . LYS A 1 117 ? -14.555 10.966 23.723 1.00 85.38 117 LYS A N 1
ATOM 938 C CA . LYS A 1 117 ? -14.321 12.376 24.072 1.00 85.38 117 LYS A CA 1
ATOM 939 C C . LYS A 1 117 ? -12.854 12.592 24.461 1.00 85.38 117 LYS A C 1
ATOM 941 O O . LYS A 1 117 ? -12.249 11.758 25.122 1.00 85.38 117 LYS A O 1
ATOM 946 N N . GLY A 1 118 ? -12.291 13.739 24.077 1.00 82.25 118 GLY A N 1
ATOM 947 C CA . GLY A 1 118 ? -10.943 14.159 24.485 1.00 82.25 118 GLY A CA 1
ATOM 948 C C . GLY A 1 118 ? -9.795 13.682 23.588 1.00 82.25 118 GLY A C 1
ATOM 949 O O . GLY A 1 118 ? -8.688 14.202 23.714 1.00 82.25 118 GLY A O 1
ATOM 950 N N . ILE A 1 119 ? -10.035 12.776 22.632 1.00 83.81 119 ILE A N 1
ATOM 951 C CA . ILE A 1 119 ? -9.008 12.387 21.655 1.00 83.81 119 ILE A CA 1
ATOM 952 C C . ILE A 1 119 ? -9.031 13.352 20.466 1.00 83.81 119 ILE A C 1
ATOM 954 O O . ILE A 1 119 ? -10.010 13.432 19.724 1.00 83.81 119 ILE A O 1
ATOM 958 N N . LYS A 1 120 ? -7.929 14.084 20.275 1.00 83.50 120 LYS A N 1
ATOM 959 C CA . LYS A 1 120 ? -7.680 14.903 19.081 1.00 83.50 120 LYS A CA 1
ATOM 960 C C . LYS A 1 120 ? -6.812 14.103 18.104 1.00 83.50 120 LYS A C 1
ATOM 962 O O . LYS A 1 120 ? -5.609 13.988 18.356 1.00 83.50 120 LYS A O 1
ATOM 967 N N . PRO A 1 121 ? -7.387 13.521 17.039 1.00 82.19 121 PRO A N 1
ATOM 968 C CA . PRO A 1 121 ? -6.613 12.728 16.096 1.00 82.19 121 PRO A CA 1
ATOM 969 C C . PRO A 1 121 ? -5.686 13.624 15.264 1.00 82.19 121 PRO A C 1
ATOM 971 O O . PRO A 1 121 ? -6.061 14.724 14.853 1.00 82.19 121 PRO A O 1
ATOM 974 N N . LYS A 1 122 ? -4.475 13.137 14.982 1.00 85.00 122 LYS A N 1
ATOM 975 C CA . LYS A 1 122 ? -3.572 13.699 13.974 1.00 85.00 122 LYS A CA 1
ATOM 976 C C . LYS A 1 122 ? -3.843 12.974 12.658 1.00 85.00 122 LYS A C 1
ATOM 978 O O . LYS A 1 122 ? -3.179 11.991 12.331 1.00 85.00 122 LYS A O 1
ATOM 983 N N . ILE A 1 123 ? -4.877 13.439 11.964 1.00 79.69 123 ILE A N 1
ATOM 984 C CA . ILE A 1 123 ? -5.373 12.838 10.725 1.00 79.69 123 ILE A CA 1
ATOM 985 C C . ILE A 1 123 ? -4.511 13.304 9.554 1.00 79.69 123 ILE A C 1
ATOM 987 O O . ILE A 1 123 ? -4.438 14.499 9.261 1.00 79.69 123 ILE A O 1
ATOM 991 N N . GLU A 1 124 ? -3.890 12.357 8.858 1.00 76.81 124 GLU A N 1
ATOM 992 C CA . GLU A 1 124 ? -3.230 12.613 7.581 1.00 76.81 124 GLU A CA 1
ATOM 993 C C . GLU A 1 124 ? -4.107 12.108 6.437 1.00 76.81 124 GLU A C 1
ATOM 995 O O . GLU A 1 124 ? -4.478 10.936 6.390 1.00 76.81 124 GLU A O 1
ATOM 1000 N N . LYS A 1 125 ? -4.442 13.004 5.502 1.00 78.56 125 LYS A N 1
ATOM 1001 C CA . LYS A 1 125 ? -5.219 12.636 4.314 1.00 78.56 125 LYS A CA 1
ATOM 1002 C C . LYS A 1 125 ? -4.402 11.734 3.405 1.00 78.56 125 LYS A C 1
ATOM 1004 O O . LYS A 1 125 ? -3.266 12.065 3.050 1.00 78.56 125 LYS A O 1
ATOM 1009 N N . ILE A 1 126 ? -5.024 10.657 2.947 1.00 82.88 126 ILE A N 1
ATOM 1010 C CA . ILE A 1 126 ? -4.404 9.735 2.009 1.00 82.88 126 ILE A CA 1
ATOM 1011 C C . ILE A 1 126 ? -4.755 10.163 0.588 1.00 82.88 126 ILE A C 1
ATOM 1013 O O . ILE A 1 126 ? -5.877 10.557 0.280 1.00 82.88 126 ILE A O 1
ATOM 1017 N N . LYS A 1 127 ? -3.768 10.086 -0.304 1.00 86.94 127 LYS A N 1
ATOM 1018 C CA . LYS A 1 127 ? -3.972 10.311 -1.743 1.00 86.94 127 LYS A CA 1
ATOM 1019 C C . LYS A 1 127 ? -3.924 9.015 -2.556 1.00 86.94 127 LYS A C 1
ATOM 1021 O O . LYS A 1 127 ? -4.486 8.966 -3.645 1.00 86.94 127 LYS A O 1
ATOM 1026 N N . ARG A 1 128 ? -3.244 7.989 -2.033 1.00 90.81 128 ARG A N 1
ATOM 1027 C CA . ARG A 1 128 ? -2.939 6.718 -2.702 1.00 90.81 128 ARG A CA 1
ATOM 1028 C C . ARG A 1 128 ? -3.106 5.556 -1.734 1.00 90.81 128 ARG A C 1
ATOM 1030 O O . ARG A 1 128 ? -2.638 5.645 -0.606 1.00 90.81 128 ARG A O 1
ATOM 1037 N N . GLY A 1 129 ? -3.703 4.473 -2.206 1.00 91.44 129 GLY A N 1
ATOM 1038 C CA . GLY A 1 129 ? -3.777 3.183 -1.530 1.00 91.44 129 GLY A CA 1
ATOM 1039 C C . GLY A 1 129 ? -2.591 2.270 -1.836 1.00 91.44 129 GLY A C 1
ATOM 1040 O O . GLY A 1 129 ? -2.679 1.061 -1.652 1.00 91.44 129 GLY A O 1
ATOM 1041 N N . TYR A 1 130 ? -1.507 2.852 -2.348 1.00 92.88 130 TYR A N 1
ATOM 1042 C CA . TYR A 1 130 ? -0.269 2.193 -2.729 1.00 92.88 130 TYR A CA 1
ATOM 1043 C C . TYR A 1 130 ? 0.921 3.117 -2.430 1.00 92.88 130 TYR A C 1
ATOM 1045 O O . TYR A 1 130 ? 0.771 4.346 -2.416 1.00 92.88 130 TYR A O 1
ATOM 1053 N N . ALA A 1 131 ? 2.099 2.535 -2.203 1.00 91.38 131 ALA A N 1
ATOM 1054 C CA . ALA A 1 131 ? 3.317 3.269 -1.869 1.00 91.38 131 ALA A CA 1
ATOM 1055 C C . ALA A 1 131 ? 3.708 4.279 -2.954 1.00 91.38 131 ALA A C 1
ATOM 1057 O O . ALA A 1 131 ? 3.605 4.023 -4.159 1.00 91.38 131 ALA A O 1
ATOM 1058 N N . TYR A 1 132 ? 4.213 5.433 -2.537 1.00 90.62 132 TYR A N 1
ATOM 1059 C CA . TYR A 1 132 ? 4.754 6.416 -3.459 1.00 90.62 132 TYR A CA 1
ATOM 1060 C C . TYR A 1 132 ? 6.107 5.975 -4.020 1.00 90.62 132 TYR A C 1
ATOM 1062 O O . TYR A 1 132 ? 7.040 5.717 -3.268 1.00 90.62 132 TYR A O 1
ATOM 1070 N N . TYR A 1 133 ? 6.252 5.984 -5.344 1.00 89.69 133 TYR A N 1
ATOM 1071 C CA . TYR A 1 133 ? 7.535 5.765 -6.005 1.00 89.69 133 TYR A CA 1
ATOM 1072 C C . TYR A 1 133 ? 7.668 6.655 -7.226 1.00 89.69 133 TYR A C 1
ATOM 1074 O O . TYR A 1 133 ? 6.851 6.591 -8.144 1.00 89.69 133 TYR A O 1
ATOM 1082 N N . ARG A 1 134 ? 8.714 7.484 -7.224 1.00 85.19 134 ARG A N 1
ATOM 1083 C CA . ARG A 1 134 ? 9.090 8.322 -8.358 1.00 85.19 134 ARG A CA 1
ATOM 1084 C C . ARG A 1 134 ? 10.584 8.545 -8.407 1.00 85.19 134 ARG A C 1
ATOM 1086 O O . ARG A 1 134 ? 11.245 8.616 -7.376 1.00 85.19 134 ARG A O 1
ATOM 1093 N N . ASP A 1 135 ? 11.071 8.717 -9.629 1.00 79.38 135 ASP A N 1
ATOM 1094 C CA . ASP A 1 135 ? 12.364 9.317 -9.947 1.00 79.38 135 ASP A CA 1
ATOM 1095 C C . ASP A 1 135 ? 13.619 8.634 -9.377 1.00 79.38 135 ASP A C 1
ATOM 1097 O O . ASP A 1 135 ? 14.692 9.139 -9.667 1.00 79.38 135 ASP A O 1
ATOM 1101 N N . LEU A 1 136 ? 13.552 7.515 -8.644 1.00 82.12 136 LEU A N 1
ATOM 1102 C CA . LEU A 1 136 ? 14.713 6.779 -8.106 1.00 82.12 136 LEU A CA 1
ATOM 1103 C C . LEU A 1 136 ? 14.811 5.366 -8.667 1.00 82.12 136 LEU A C 1
ATOM 1105 O O . LEU A 1 136 ? 13.804 4.688 -8.779 1.00 82.12 136 LEU A O 1
ATOM 1109 N N . LYS A 1 137 ? 16.009 4.888 -8.982 1.00 85.19 137 LYS A N 1
ATOM 1110 C CA . LYS A 1 137 ? 16.290 3.478 -9.290 1.00 85.19 137 LYS A CA 1
ATOM 1111 C C . LYS A 1 137 ? 16.540 2.698 -8.001 1.00 85.19 137 LYS A C 1
ATOM 1113 O O . LYS A 1 137 ? 16.866 3.289 -6.973 1.00 85.19 137 LYS A O 1
ATOM 1118 N N . ILE A 1 138 ? 16.434 1.373 -8.065 1.00 83.88 138 ILE A N 1
ATOM 1119 C CA . ILE A 1 138 ? 16.582 0.494 -6.896 1.00 83.88 138 ILE A CA 1
ATOM 1120 C C . ILE A 1 138 ? 17.914 0.709 -6.169 1.00 83.88 138 ILE A C 1
ATOM 1122 O O . ILE A 1 138 ? 17.947 0.882 -4.952 1.00 83.88 138 ILE A O 1
ATOM 1126 N N . ASN A 1 139 ? 19.014 0.737 -6.918 1.00 82.50 139 ASN A N 1
ATOM 1127 C CA . ASN A 1 139 ? 20.357 0.914 -6.367 1.00 82.50 139 ASN A CA 1
ATOM 1128 C C . ASN A 1 139 ? 20.542 2.275 -5.674 1.00 82.50 139 ASN A C 1
ATOM 1130 O O . ASN A 1 139 ? 21.294 2.388 -4.713 1.00 82.50 139 ASN A O 1
ATOM 1134 N N . GLU A 1 140 ? 19.826 3.302 -6.122 1.00 87.44 140 GLU A N 1
ATOM 1135 C CA . GLU A 1 140 ? 19.907 4.642 -5.538 1.00 87.44 140 GLU A CA 1
ATOM 1136 C C . GLU A 1 140 ? 19.165 4.723 -4.199 1.00 87.44 140 GLU A C 1
ATOM 1138 O O . GLU A 1 140 ? 19.571 5.487 -3.326 1.00 87.44 140 GLU A O 1
ATOM 1143 N N . ILE A 1 141 ? 18.122 3.902 -4.004 1.00 89.69 141 ILE A N 1
ATOM 1144 C CA . ILE A 1 141 ? 17.435 3.764 -2.710 1.00 89.69 141 ILE A CA 1
ATOM 1145 C C . ILE A 1 141 ? 18.422 3.256 -1.657 1.00 89.69 141 ILE A C 1
ATOM 1147 O O . ILE A 1 141 ? 18.508 3.836 -0.575 1.00 89.69 141 ILE A O 1
ATOM 1151 N N . TYR A 1 142 ? 19.190 2.211 -1.989 1.00 88.69 142 TYR A N 1
ATOM 1152 C CA . TYR A 1 142 ? 20.213 1.653 -1.102 1.00 88.69 142 TYR A CA 1
ATOM 1153 C C . TYR A 1 142 ? 21.245 2.716 -0.708 1.00 88.69 142 TYR A C 1
ATOM 1155 O O . TYR A 1 142 ? 21.497 2.926 0.476 1.00 88.69 142 TYR A O 1
ATOM 1163 N N . SER A 1 143 ? 21.802 3.430 -1.690 1.00 88.06 143 SER A N 1
ATOM 1164 C CA . SER A 1 143 ? 22.828 4.447 -1.441 1.00 88.06 143 SER A CA 1
ATOM 1165 C C . SER A 1 143 ? 22.329 5.589 -0.553 1.00 88.06 143 SER A C 1
ATOM 1167 O O . SER A 1 143 ? 23.039 5.993 0.362 1.00 88.06 143 SER A O 1
ATOM 1169 N N . VAL A 1 144 ? 21.105 6.088 -0.763 1.00 90.94 144 VAL A N 1
ATOM 1170 C CA . VAL A 1 144 ? 20.540 7.130 0.115 1.00 90.94 144 VAL A CA 1
ATOM 1171 C C . VAL A 1 144 ? 20.301 6.597 1.529 1.00 90.94 144 VAL A C 1
ATOM 1173 O O . VAL A 1 144 ? 20.556 7.302 2.505 1.00 90.94 144 VAL A O 1
ATOM 1176 N N . LEU A 1 145 ? 19.820 5.360 1.661 1.00 91.56 145 LEU A N 1
ATOM 1177 C CA . LEU A 1 145 ? 19.577 4.757 2.968 1.00 91.56 145 LEU A CA 1
ATOM 1178 C C . LEU A 1 145 ? 20.880 4.540 3.755 1.00 91.56 145 LEU A C 1
ATOM 1180 O O . LEU A 1 145 ? 20.889 4.719 4.972 1.00 91.56 145 LEU A O 1
ATOM 1184 N N . LEU A 1 146 ? 21.976 4.207 3.067 1.00 89.31 146 LEU A N 1
ATOM 1185 C CA . LEU A 1 146 ? 23.302 4.073 3.670 1.00 89.31 146 LEU A CA 1
ATOM 1186 C C . LEU A 1 146 ? 23.791 5.412 4.245 1.00 89.31 146 LEU A C 1
ATOM 1188 O O . LEU A 1 146 ? 24.168 5.474 5.410 1.00 89.31 146 LEU A O 1
ATOM 1192 N N . GLU A 1 147 ? 23.674 6.499 3.480 1.00 89.44 147 GLU A N 1
ATOM 1193 C CA . GLU A 1 147 ? 24.031 7.851 3.945 1.00 89.44 147 GLU A CA 1
ATOM 1194 C C . GLU A 1 147 ? 23.206 8.276 5.175 1.00 89.44 147 GLU A C 1
ATOM 1196 O O . GLU A 1 147 ? 23.727 8.897 6.106 1.00 89.44 147 GLU A O 1
ATOM 1201 N N . LEU A 1 148 ? 21.920 7.905 5.214 1.00 89.44 148 LEU A N 1
ATOM 1202 C CA . LEU A 1 148 ? 21.044 8.138 6.365 1.00 89.44 148 LEU A CA 1
ATOM 1203 C C . LEU A 1 148 ? 21.447 7.321 7.597 1.00 89.44 148 LEU A C 1
ATOM 1205 O O . LEU A 1 148 ? 21.356 7.837 8.712 1.00 89.44 148 LEU A O 1
ATOM 1209 N N . LYS A 1 149 ? 21.895 6.073 7.419 1.00 88.25 149 LYS A N 1
ATOM 1210 C CA . LYS A 1 149 ? 22.417 5.242 8.513 1.00 88.25 149 LYS A CA 1
ATOM 1211 C C . LYS A 1 149 ? 23.673 5.864 9.113 1.00 88.25 149 LYS A C 1
ATOM 1213 O O . LYS A 1 149 ? 23.744 6.025 10.326 1.00 88.25 149 LYS A O 1
ATOM 1218 N N . ASP A 1 150 ? 24.630 6.245 8.275 1.00 82.44 150 ASP A N 1
ATOM 1219 C CA . ASP A 1 150 ? 25.917 6.778 8.734 1.00 82.44 150 ASP A CA 1
ATOM 1220 C C . ASP A 1 150 ? 25.758 8.153 9.405 1.00 82.44 150 ASP A C 1
ATOM 1222 O O . ASP A 1 150 ? 26.529 8.529 10.288 1.00 82.44 150 ASP A O 1
ATOM 1226 N N . SER A 1 151 ? 24.693 8.874 9.046 1.00 78.31 151 SER A N 1
ATOM 1227 C CA . SER A 1 151 ? 24.333 10.169 9.628 1.00 78.31 151 SER A CA 1
ATOM 1228 C C . SER A 1 151 ? 23.339 10.070 10.795 1.00 78.31 151 SER A C 1
ATOM 1230 O O . SER A 1 151 ? 22.924 11.096 11.334 1.00 78.31 151 SER A O 1
ATOM 1232 N N . SER A 1 152 ? 22.933 8.869 11.228 1.00 68.25 152 SER A N 1
ATOM 1233 C CA . SER A 1 152 ? 21.842 8.711 12.206 1.00 68.25 152 SER A CA 1
ATOM 1234 C C . SER A 1 152 ? 22.135 9.381 13.554 1.00 68.25 152 SER A C 1
ATOM 1236 O O . SER A 1 152 ? 21.220 9.836 14.235 1.00 68.25 152 SER A O 1
ATOM 1238 N N . TYR A 1 153 ? 23.413 9.488 13.933 1.00 59.38 153 TYR A N 1
ATOM 1239 C CA . TYR A 1 153 ? 23.839 10.161 15.163 1.00 59.38 153 TYR A CA 1
ATOM 1240 C C . TYR A 1 153 ? 23.783 11.697 15.056 1.00 59.38 153 TYR A C 1
ATOM 1242 O O . TYR A 1 153 ? 23.475 12.381 16.028 1.00 59.38 153 TYR A O 1
ATOM 1250 N N . THR A 1 154 ? 24.045 12.265 13.874 1.00 60.12 154 THR A N 1
ATOM 1251 C CA . THR A 1 154 ? 24.131 13.723 13.651 1.00 60.12 154 THR A CA 1
ATOM 1252 C C . THR A 1 154 ? 22.790 14.369 13.293 1.00 60.12 154 THR A C 1
ATOM 1254 O O . THR A 1 154 ? 22.631 15.590 13.432 1.00 60.12 154 THR A O 1
ATOM 1257 N N . VAL A 1 155 ? 21.827 13.552 12.860 1.00 65.19 155 VAL A N 1
ATOM 1258 C CA . VAL A 1 155 ? 20.487 13.948 12.400 1.00 65.19 155 VAL A CA 1
ATOM 1259 C C . VAL A 1 155 ? 19.440 13.916 13.526 1.00 65.19 155 VAL A C 1
ATOM 1261 O O . VAL A 1 155 ? 18.323 14.397 13.329 1.00 65.19 155 VAL A O 1
ATOM 1264 N N . GLN A 1 156 ? 19.789 13.412 14.722 1.00 64.62 156 GLN A N 1
ATOM 1265 C CA . GLN A 1 156 ? 18.863 13.324 15.858 1.00 64.62 156 GLN A CA 1
ATOM 1266 C C . GLN A 1 156 ? 18.126 14.653 16.087 1.00 64.62 156 GLN A C 1
ATOM 1268 O O . GLN A 1 156 ? 18.733 15.687 16.368 1.00 64.62 156 GLN A O 1
ATOM 1273 N N . ASN A 1 157 ? 16.797 14.589 15.982 1.00 66.38 157 ASN A N 1
ATOM 1274 C CA . ASN A 1 157 ? 15.846 15.665 16.265 1.00 66.38 157 ASN A CA 1
ATOM 1275 C C . ASN A 1 157 ? 15.848 16.876 15.308 1.00 66.38 157 ASN A C 1
ATOM 1277 O O . ASN A 1 157 ? 15.221 17.883 15.640 1.00 66.38 157 ASN A O 1
ATOM 1281 N N . ASP A 1 158 ? 16.467 16.801 14.120 1.00 79.88 158 ASP A N 1
ATOM 1282 C CA . ASP A 1 158 ? 16.383 17.880 13.119 1.00 79.88 158 ASP A CA 1
ATOM 1283 C C . ASP A 1 158 ? 15.903 17.385 11.737 1.00 79.88 158 ASP A C 1
ATOM 1285 O O . ASP A 1 158 ? 16.691 16.852 10.947 1.00 79.88 158 ASP A O 1
ATOM 1289 N N . PRO A 1 159 ? 14.621 17.622 11.385 1.00 79.56 159 PRO A N 1
ATOM 1290 C CA . PRO A 1 159 ? 14.079 17.302 10.067 1.00 79.56 159 PRO A CA 1
ATOM 1291 C C . PRO A 1 159 ? 14.852 17.899 8.889 1.00 79.56 159 PRO A C 1
ATOM 1293 O O . PRO A 1 159 ? 14.858 17.289 7.821 1.00 79.56 159 PRO A O 1
ATOM 1296 N N . LYS A 1 160 ? 15.488 19.068 9.046 1.00 84.12 160 LYS A N 1
ATOM 1297 C CA . LYS A 1 160 ? 16.242 19.699 7.952 1.00 84.12 160 LYS A CA 1
ATOM 1298 C C . LYS A 1 160 ? 17.526 18.937 7.650 1.00 84.12 160 LYS A C 1
ATOM 1300 O O . LYS A 1 160 ? 17.847 18.745 6.485 1.00 84.12 160 LYS A O 1
ATOM 1305 N N . LYS A 1 161 ? 18.201 18.413 8.675 1.00 85.31 161 LYS A N 1
ATOM 1306 C CA . LYS A 1 161 ? 19.403 17.591 8.478 1.00 85.31 161 LYS A CA 1
ATOM 1307 C C . LYS A 1 161 ? 19.100 16.299 7.728 1.00 85.31 161 LYS A C 1
ATOM 1309 O O . LYS A 1 161 ? 19.919 15.862 6.929 1.00 85.31 161 LYS A O 1
ATOM 1314 N N . VAL A 1 162 ? 17.921 15.705 7.938 1.00 87.38 162 VAL A N 1
ATOM 1315 C CA . VAL A 1 162 ? 17.476 14.549 7.138 1.00 87.38 162 VAL A CA 1
ATOM 1316 C C . VAL A 1 162 ? 17.391 14.923 5.658 1.00 87.38 162 VAL A C 1
ATOM 1318 O O . VAL A 1 162 ? 17.869 14.180 4.803 1.00 87.38 162 VAL A O 1
ATOM 1321 N N . ASP A 1 163 ? 16.788 16.075 5.360 1.00 89.88 163 ASP A N 1
ATOM 1322 C CA . ASP A 1 163 ? 16.628 16.570 3.991 1.00 89.88 163 ASP A CA 1
ATOM 1323 C C . ASP A 1 163 ? 17.994 16.816 3.332 1.00 89.88 163 ASP A C 1
ATOM 1325 O O . ASP A 1 163 ? 18.193 16.426 2.179 1.00 89.88 163 ASP A O 1
ATOM 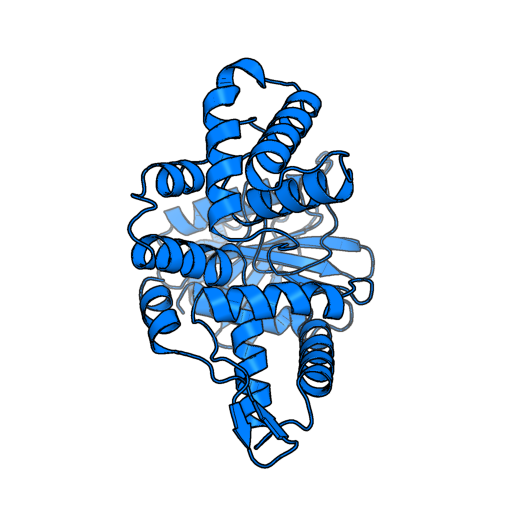1329 N N . ASP A 1 164 ? 18.945 17.383 4.080 1.00 88.94 164 ASP A N 1
ATOM 1330 C CA . ASP A 1 164 ? 20.316 17.627 3.625 1.00 88.94 164 ASP A CA 1
ATOM 1331 C C . ASP A 1 164 ? 21.075 16.321 3.356 1.00 88.94 164 ASP A C 1
ATOM 1333 O O . ASP A 1 164 ? 21.741 16.197 2.329 1.00 88.94 164 ASP A O 1
ATOM 1337 N N . VAL A 1 165 ? 20.949 15.312 4.227 1.00 89.31 165 VAL A N 1
ATOM 1338 C CA . VAL A 1 165 ? 21.583 13.996 4.027 1.00 89.31 165 VAL A CA 1
ATOM 1339 C C . VAL A 1 165 ? 21.020 13.300 2.791 1.00 89.31 165 VAL A C 1
ATOM 1341 O O . VAL A 1 165 ? 21.787 12.817 1.955 1.00 89.31 165 VAL A O 1
ATOM 1344 N N . ILE A 1 166 ? 19.692 13.304 2.621 1.00 90.56 166 ILE A N 1
ATOM 1345 C CA . ILE A 1 166 ? 19.054 12.772 1.410 1.00 90.56 166 ILE A CA 1
ATOM 1346 C C . ILE A 1 166 ? 19.580 13.508 0.180 1.00 90.56 166 ILE A C 1
ATOM 1348 O O . ILE A 1 166 ? 19.946 12.872 -0.809 1.00 90.56 166 ILE A O 1
ATOM 1352 N N . TRP A 1 167 ? 19.635 14.839 0.229 1.00 89.50 167 TRP A N 1
ATOM 1353 C CA . TRP A 1 167 ? 20.114 15.640 -0.887 1.00 89.50 167 TRP A CA 1
ATOM 1354 C C . TRP A 1 167 ? 21.569 15.321 -1.247 1.00 89.50 167 TRP A C 1
ATOM 1356 O O . TRP A 1 167 ? 21.857 15.027 -2.408 1.00 89.50 167 TRP A O 1
ATOM 1366 N N . ASN A 1 168 ? 22.463 15.292 -0.262 1.00 85.81 168 ASN A N 1
ATOM 1367 C CA . ASN A 1 168 ? 23.877 14.981 -0.457 1.00 85.81 168 ASN A CA 1
ATOM 1368 C C . ASN A 1 168 ? 24.074 13.576 -1.044 1.00 85.81 168 ASN A C 1
ATOM 1370 O O . ASN A 1 168 ? 24.865 13.403 -1.974 1.00 85.81 168 ASN A O 1
ATOM 1374 N N . GLY A 1 169 ? 23.309 12.587 -0.569 1.00 87.50 169 GLY A N 1
ATOM 1375 C CA . GLY A 1 169 ? 23.297 11.242 -1.146 1.00 87.50 169 GLY A CA 1
ATOM 1376 C C . GLY A 1 169 ? 22.900 11.257 -2.624 1.00 87.50 169 GLY A C 1
ATOM 1377 O O . GLY A 1 169 ? 23.607 10.710 -3.470 1.00 87.50 169 GLY A O 1
ATOM 1378 N N . LEU A 1 170 ? 21.821 11.963 -2.976 1.00 88.06 170 LEU A N 1
ATOM 1379 C CA . LEU A 1 170 ? 21.388 12.099 -4.372 1.00 88.06 170 LEU A CA 1
ATOM 1380 C C . LEU A 1 170 ? 22.432 12.802 -5.252 1.00 88.06 170 LEU A C 1
ATOM 1382 O O . LEU A 1 170 ? 22.621 12.400 -6.402 1.00 88.06 170 LEU A O 1
ATOM 1386 N N . GLN A 1 171 ? 23.126 13.820 -4.735 1.00 87.00 171 GLN A N 1
ATOM 1387 C CA . GLN A 1 171 ? 24.195 14.502 -5.470 1.00 87.00 171 GLN A CA 1
ATOM 1388 C C . GLN A 1 171 ? 25.367 13.573 -5.775 1.00 87.00 171 GLN A C 1
ATOM 1390 O O . GLN A 1 171 ? 25.832 13.562 -6.915 1.00 87.00 171 GLN A O 1
ATOM 1395 N N . LYS A 1 172 ? 25.802 12.765 -4.801 1.00 84.94 172 LYS A N 1
ATOM 1396 C CA . LYS A 1 172 ? 26.878 11.775 -4.986 1.00 84.94 172 LYS A CA 1
ATOM 1397 C C . LYS A 1 172 ? 26.534 10.759 -6.077 1.00 84.94 172 LYS A C 1
ATOM 1399 O O . LYS A 1 172 ? 27.385 10.413 -6.888 1.00 84.94 172 LYS A O 1
ATOM 1404 N N . ILE A 1 173 ? 25.277 10.319 -6.123 1.00 85.19 173 ILE A N 1
ATOM 1405 C CA . ILE A 1 173 ? 24.799 9.291 -7.057 1.00 85.19 173 ILE A CA 1
ATOM 1406 C C . ILE A 1 173 ? 24.609 9.849 -8.476 1.00 85.19 173 ILE A C 1
ATOM 1408 O O . ILE A 1 173 ? 24.949 9.191 -9.457 1.00 85.19 173 ILE A O 1
ATOM 1412 N N . ARG A 1 174 ? 24.021 11.046 -8.602 1.00 82.00 174 ARG A N 1
ATOM 1413 C CA . ARG A 1 174 ? 23.527 11.580 -9.888 1.00 82.00 174 ARG A CA 1
ATOM 1414 C C . ARG A 1 174 ? 24.293 12.781 -10.427 1.00 82.00 174 ARG A C 1
ATOM 1416 O O . ARG A 1 174 ? 23.943 13.288 -11.492 1.00 82.00 174 ARG A O 1
ATOM 1423 N N . ASN A 1 175 ? 25.306 13.252 -9.703 1.00 77.56 175 ASN A N 1
ATOM 1424 C CA . ASN A 1 175 ? 26.084 14.448 -10.027 1.00 77.56 175 ASN A CA 1
ATOM 1425 C C . ASN A 1 175 ? 25.205 15.692 -10.282 1.00 77.56 175 ASN A C 1
ATOM 1427 O O . ASN A 1 175 ? 25.440 16.491 -11.193 1.00 77.56 175 ASN A O 1
ATOM 1431 N N . TRP A 1 176 ? 24.126 15.834 -9.510 1.00 77.31 176 TRP A N 1
ATOM 1432 C CA . TRP A 1 176 ? 23.203 16.956 -9.648 1.00 77.31 176 TRP A CA 1
ATOM 1433 C C . TRP A 1 176 ? 23.758 18.230 -9.008 1.00 77.31 176 TRP A C 1
ATOM 1435 O O . TRP A 1 176 ? 24.191 18.238 -7.856 1.00 77.31 176 TRP A O 1
ATOM 1445 N N . LYS A 1 177 ? 23.689 19.337 -9.755 1.00 63.81 177 LYS A N 1
ATOM 1446 C CA . LYS A 1 177 ? 24.246 20.635 -9.341 1.00 63.81 177 LYS A CA 1
ATOM 1447 C C . LYS A 1 177 ? 23.290 21.500 -8.514 1.00 63.81 177 LYS A C 1
ATOM 1449 O O . LYS A 1 177 ? 23.739 22.432 -7.860 1.00 63.81 177 LYS A O 1
ATOM 1454 N N . SER A 1 178 ? 21.990 21.215 -8.526 1.00 61.41 178 SER A N 1
ATOM 1455 C CA . SER A 1 178 ? 20.979 21.975 -7.783 1.00 61.41 178 SER A CA 1
ATOM 1456 C C . SER A 1 178 ? 19.886 21.054 -7.264 1.00 61.41 178 SER A C 1
ATOM 1458 O O . SER A 1 178 ? 19.551 20.084 -7.938 1.00 61.41 178 SER A O 1
ATOM 1460 N N . SER A 1 179 ? 19.351 21.358 -6.074 1.00 62.75 179 SER A N 1
ATOM 1461 C CA . SER A 1 179 ? 18.320 20.562 -5.399 1.00 62.75 179 SER A CA 1
ATOM 1462 C C . SER A 1 179 ? 16.925 20.905 -5.881 1.00 62.75 179 SER A C 1
ATOM 1464 O O . SER A 1 179 ? 16.412 21.980 -5.551 1.00 62.75 179 SER A O 1
ATOM 1466 N N . PRO A 1 180 ? 16.224 19.998 -6.579 1.00 70.12 180 PRO A N 1
ATOM 1467 C CA . PRO A 1 180 ? 14.788 20.101 -6.655 1.00 70.12 180 PRO A CA 1
ATOM 1468 C C . PRO A 1 180 ? 14.273 19.635 -5.294 1.00 70.12 180 PRO A C 1
ATOM 1470 O O . PRO A 1 180 ? 14.385 18.454 -4.963 1.00 70.12 180 PRO A O 1
ATOM 1473 N N . LYS A 1 181 ? 13.665 20.538 -4.512 1.00 80.94 181 LYS A N 1
ATOM 1474 C CA . LYS A 1 181 ? 12.934 20.180 -3.275 1.00 80.94 181 LYS A CA 1
ATOM 1475 C C . LYS A 1 181 ? 11.985 18.989 -3.492 1.00 80.94 181 LYS A C 1
ATOM 1477 O O . LYS A 1 181 ? 11.745 18.204 -2.580 1.00 80.94 181 LYS A O 1
ATOM 1482 N N . SER A 1 182 ? 11.479 18.835 -4.718 1.00 84.25 182 SER A N 1
ATOM 1483 C CA . SER A 1 182 ? 10.675 17.695 -5.154 1.00 84.25 182 SER A CA 1
ATOM 1484 C C . SER A 1 182 ? 11.393 16.350 -5.038 1.00 84.25 182 SER A C 1
ATOM 1486 O O . SER A 1 182 ? 10.752 15.379 -4.667 1.00 84.25 182 SER A O 1
ATOM 1488 N N . ASN A 1 183 ? 12.696 16.266 -5.311 1.00 86.12 183 ASN A N 1
ATOM 1489 C CA . ASN A 1 183 ? 13.428 14.998 -5.287 1.00 86.12 183 ASN A CA 1
ATOM 1490 C C . ASN A 1 183 ? 13.649 14.514 -3.860 1.00 86.12 183 ASN A C 1
ATOM 1492 O O . ASN A 1 183 ? 13.385 13.354 -3.573 1.00 86.12 183 ASN A O 1
ATOM 1496 N N . VAL A 1 184 ? 14.037 15.415 -2.952 1.00 89.75 184 VAL A N 1
ATOM 1497 C CA . VAL A 1 184 ? 14.132 15.094 -1.520 1.00 89.75 184 VAL A CA 1
ATOM 1498 C C . VAL A 1 184 ? 12.776 14.627 -0.996 1.00 89.75 184 VAL A C 1
ATOM 1500 O O . VAL A 1 184 ? 12.687 13.571 -0.375 1.00 89.75 184 VAL A O 1
ATOM 1503 N N . LEU A 1 185 ? 11.698 15.355 -1.313 1.00 90.50 185 LEU A N 1
ATOM 1504 C CA . LEU A 1 185 ? 10.344 14.954 -0.931 1.00 90.50 185 LEU A CA 1
ATOM 1505 C C . LEU A 1 185 ? 9.969 13.575 -1.493 1.00 90.50 185 LEU A C 1
ATOM 1507 O O . LEU A 1 185 ? 9.450 12.741 -0.753 1.00 90.50 185 LEU A O 1
ATOM 1511 N N . ASN A 1 186 ? 10.242 13.320 -2.774 1.00 90.06 186 ASN A N 1
ATOM 1512 C CA . ASN A 1 186 ? 9.935 12.046 -3.421 1.00 90.06 186 ASN A CA 1
ATOM 1513 C C . ASN A 1 186 ? 10.663 10.883 -2.743 1.00 90.06 186 ASN A C 1
ATOM 1515 O O . ASN A 1 186 ? 10.044 9.856 -2.465 1.00 90.06 186 ASN A O 1
ATOM 1519 N N . THR A 1 187 ? 11.940 11.073 -2.410 1.00 91.25 187 THR A N 1
ATOM 1520 C CA . THR A 1 187 ? 12.738 10.092 -1.675 1.00 91.25 187 THR A CA 1
ATOM 1521 C C . THR A 1 187 ? 12.196 9.858 -0.270 1.00 91.25 187 THR A C 1
ATOM 1523 O O . THR A 1 187 ? 12.059 8.710 0.137 1.00 91.25 187 THR A O 1
ATOM 1526 N N . LYS A 1 188 ? 11.821 10.912 0.466 1.00 91.44 188 LYS A N 1
ATOM 1527 C CA . LYS A 1 188 ? 11.233 10.767 1.810 1.00 91.44 188 LYS A CA 1
ATOM 1528 C C . LYS A 1 188 ? 9.954 9.949 1.786 1.00 91.44 188 LYS A C 1
ATOM 1530 O O . LYS A 1 188 ? 9.796 9.043 2.598 1.00 91.44 188 LYS A O 1
ATOM 1535 N N . LEU A 1 189 ? 9.058 10.265 0.852 1.00 90.75 189 LEU A N 1
ATOM 1536 C CA . LEU A 1 189 ? 7.803 9.538 0.690 1.00 90.75 189 LEU A CA 1
ATOM 1537 C C . LEU A 1 189 ? 8.067 8.068 0.355 1.00 90.75 189 LEU A C 1
ATOM 1539 O O . LEU A 1 189 ? 7.478 7.204 0.988 1.00 90.75 189 LEU A O 1
ATOM 1543 N N . LEU A 1 190 ? 9.004 7.787 -0.553 1.00 91.94 190 LEU A N 1
ATOM 1544 C CA . LEU A 1 190 ? 9.389 6.419 -0.897 1.00 91.94 190 LEU A CA 1
ATOM 1545 C C . LEU A 1 190 ? 9.961 5.647 0.301 1.00 91.94 190 LEU A C 1
ATOM 1547 O O . LEU A 1 190 ? 9.501 4.549 0.595 1.00 91.94 190 LEU A O 1
ATOM 1551 N N . LEU A 1 191 ? 10.952 6.207 1.002 1.00 92.44 191 LEU A N 1
ATOM 1552 C CA . LEU A 1 191 ? 11.596 5.544 2.143 1.00 92.44 191 LEU A CA 1
ATOM 1553 C C . LEU A 1 191 ? 10.611 5.294 3.287 1.00 92.44 191 LEU A C 1
ATOM 1555 O O . LEU A 1 191 ? 10.671 4.245 3.926 1.00 92.44 191 LEU A O 1
ATOM 1559 N N . ARG A 1 192 ? 9.697 6.240 3.527 1.00 90.69 192 ARG A N 1
ATOM 1560 C CA . ARG A 1 192 ? 8.618 6.095 4.506 1.00 90.69 192 ARG A CA 1
ATOM 1561 C C . ARG A 1 192 ? 7.654 4.990 4.086 1.00 90.69 192 ARG A C 1
ATOM 1563 O O . ARG A 1 192 ? 7.327 4.129 4.894 1.00 90.69 192 ARG A O 1
ATOM 1570 N N . ASP A 1 193 ? 7.200 5.019 2.836 1.00 90.00 193 ASP A N 1
ATOM 1571 C CA . ASP A 1 193 ? 6.159 4.114 2.354 1.00 90.00 193 ASP A CA 1
ATOM 1572 C C . ASP A 1 193 ? 6.668 2.672 2.204 1.00 90.00 193 ASP A C 1
ATOM 1574 O O . ASP A 1 193 ? 5.925 1.731 2.453 1.00 90.00 193 ASP A O 1
ATOM 1578 N N . LEU A 1 194 ? 7.955 2.482 1.904 1.00 90.44 194 LEU A N 1
ATOM 1579 C CA . LEU A 1 194 ? 8.616 1.172 1.957 1.00 90.44 194 LEU A CA 1
ATOM 1580 C C . LEU A 1 194 ? 9.109 0.797 3.363 1.00 90.44 194 LEU A C 1
ATOM 1582 O O . LEU A 1 194 ? 9.836 -0.180 3.519 1.00 90.44 194 LEU A O 1
ATOM 1586 N N . LYS A 1 195 ? 8.756 1.587 4.387 1.00 90.62 195 LYS A N 1
ATOM 1587 C CA . LYS A 1 195 ? 9.139 1.373 5.790 1.00 90.62 195 LYS A CA 1
ATOM 1588 C C . LYS A 1 195 ? 10.647 1.190 5.977 1.00 90.62 195 LYS A C 1
ATOM 1590 O O . LYS A 1 195 ? 11.055 0.451 6.862 1.00 90.62 195 LYS A O 1
ATOM 1595 N N . LEU A 1 196 ? 11.479 1.841 5.166 1.00 92.38 196 LEU A N 1
ATOM 1596 C CA . LEU A 1 196 ? 12.944 1.754 5.234 1.00 92.38 196 LEU A CA 1
ATOM 1597 C C . LEU A 1 196 ? 13.529 2.733 6.258 1.00 92.38 196 LEU A C 1
ATOM 1599 O O . LEU A 1 196 ? 14.581 2.477 6.842 1.00 92.38 196 LEU A O 1
ATOM 1603 N N . PHE A 1 197 ? 12.842 3.852 6.491 1.00 91.38 197 PHE A N 1
ATOM 1604 C CA . PHE A 1 197 ? 13.269 4.884 7.431 1.00 91.38 197 PHE A CA 1
ATOM 1605 C C . PHE A 1 197 ? 12.080 5.434 8.222 1.00 91.38 197 PHE A C 1
ATOM 1607 O O . PHE A 1 197 ? 11.047 5.786 7.648 1.00 91.38 197 PHE A O 1
ATOM 1614 N N . ASP A 1 198 ? 12.242 5.535 9.539 1.00 88.25 198 ASP A N 1
ATOM 1615 C CA . ASP A 1 198 ? 11.272 6.143 10.439 1.00 88.25 198 ASP A CA 1
ATOM 1616 C C . ASP A 1 198 ? 11.614 7.624 10.635 1.00 88.25 198 ASP A C 1
ATOM 1618 O O . ASP A 1 198 ? 12.544 7.990 11.354 1.00 88.25 198 ASP A O 1
ATOM 1622 N N . PHE A 1 199 ? 10.833 8.494 9.999 1.00 86.31 199 PHE A N 1
ATOM 1623 C CA . PHE A 1 199 ? 11.003 9.946 10.095 1.00 86.31 199 PHE A CA 1
ATOM 1624 C C . PHE A 1 199 ? 10.499 10.547 11.415 1.00 86.31 199 PHE A C 1
ATOM 1626 O O . PHE A 1 199 ? 10.752 11.723 11.664 1.00 86.31 199 PHE A O 1
ATOM 1633 N N . SER A 1 200 ? 9.782 9.784 12.246 1.00 82.19 200 SER A N 1
ATOM 1634 C CA . SER A 1 200 ? 9.386 10.212 13.593 1.00 82.19 200 SER A CA 1
ATOM 1635 C C . SER A 1 200 ? 10.495 9.962 14.612 1.00 82.19 200 SER A C 1
ATOM 1637 O O . SER A 1 200 ? 10.709 10.782 15.502 1.00 82.19 200 SER A O 1
ATOM 1639 N N . MET A 1 201 ? 11.229 8.863 14.434 1.00 82.94 201 MET A N 1
ATOM 1640 C CA . MET A 1 201 ? 12.346 8.467 15.292 1.00 82.94 201 MET A CA 1
ATOM 1641 C C . MET A 1 201 ? 13.720 8.829 14.708 1.00 82.94 201 MET A C 1
ATOM 1643 O O . MET A 1 201 ? 14.733 8.624 15.368 1.00 82.94 201 MET A O 1
ATOM 1647 N N . PHE A 1 202 ? 13.763 9.371 13.487 1.00 85.62 202 PHE A N 1
ATOM 1648 C CA . PHE A 1 202 ? 14.986 9.729 12.760 1.00 85.62 202 PHE A CA 1
ATOM 1649 C C . PHE A 1 202 ? 15.982 8.568 12.630 1.00 85.62 202 PHE A C 1
ATOM 1651 O O . PHE A 1 202 ? 17.192 8.759 12.747 1.00 85.62 202 PHE A O 1
ATOM 1658 N N . GLN A 1 203 ? 15.479 7.359 12.376 1.00 88.62 203 GLN A N 1
ATOM 1659 C CA . GLN A 1 203 ? 16.302 6.151 12.329 1.00 88.62 203 GLN A CA 1
ATOM 1660 C C . GLN A 1 203 ? 15.915 5.211 11.189 1.00 88.62 203 GLN A C 1
ATOM 1662 O O . GLN A 1 203 ? 14.761 5.143 10.763 1.00 88.62 203 GLN A O 1
ATOM 1667 N N . VAL A 1 204 ? 16.894 4.431 10.733 1.00 90.94 204 VAL A N 1
ATOM 1668 C CA . VAL A 1 204 ? 16.664 3.302 9.826 1.00 90.94 204 VAL A CA 1
ATOM 1669 C C . VAL A 1 204 ? 15.876 2.224 10.572 1.00 90.94 204 VAL A C 1
ATOM 1671 O O . VAL A 1 204 ? 16.219 1.864 11.700 1.00 90.94 204 VAL A O 1
ATOM 1674 N N . THR A 1 205 ? 14.817 1.715 9.948 1.00 91.75 205 THR A N 1
ATOM 1675 C CA . THR A 1 205 ? 13.978 0.649 10.518 1.00 91.75 205 THR A CA 1
ATOM 1676 C C . THR A 1 205 ? 14.682 -0.709 10.447 1.00 91.75 205 THR A C 1
ATOM 1678 O O . THR A 1 205 ? 15.711 -0.849 9.790 1.00 91.75 205 THR A O 1
ATOM 1681 N N . GLU A 1 206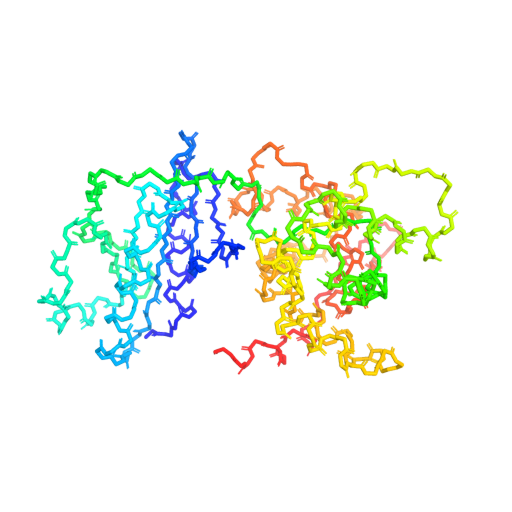 ? 14.104 -1.752 11.047 1.00 91.44 206 GLU A N 1
ATOM 1682 C CA . GLU A 1 206 ? 14.613 -3.121 10.865 1.00 91.44 206 GLU A CA 1
ATOM 1683 C C . GLU A 1 206 ? 14.600 -3.557 9.392 1.00 91.44 206 GLU A C 1
ATOM 1685 O O . GLU A 1 206 ? 15.598 -4.073 8.903 1.00 91.44 206 GLU A O 1
ATOM 1690 N N . ILE A 1 207 ? 13.545 -3.229 8.638 1.00 92.56 207 ILE A N 1
ATOM 1691 C CA . ILE A 1 207 ? 13.464 -3.509 7.193 1.00 92.56 207 ILE A CA 1
ATOM 1692 C C . ILE A 1 207 ? 14.571 -2.763 6.426 1.00 92.56 207 ILE A C 1
ATOM 1694 O O . ILE A 1 207 ? 15.183 -3.299 5.502 1.00 92.56 207 ILE A O 1
ATOM 1698 N N . GLY A 1 208 ? 14.864 -1.520 6.813 1.00 93.94 208 GLY A N 1
ATOM 1699 C CA . GLY A 1 208 ? 15.974 -0.769 6.239 1.00 93.94 208 GLY A CA 1
ATOM 1700 C C . GLY A 1 208 ? 17.339 -1.373 6.582 1.00 93.94 208 GLY A C 1
ATOM 1701 O O . GLY A 1 208 ? 18.217 -1.431 5.722 1.00 93.94 208 GLY A O 1
ATOM 1702 N N . LYS A 1 209 ? 17.525 -1.871 7.810 1.00 93.12 209 LYS A N 1
ATOM 1703 C CA . LYS A 1 209 ? 18.752 -2.571 8.225 1.00 93.12 209 LYS A CA 1
ATOM 1704 C C . LYS A 1 209 ? 18.932 -3.886 7.472 1.00 93.12 209 LYS A C 1
ATOM 1706 O O . LYS A 1 209 ? 20.055 -4.173 7.071 1.00 93.12 209 LYS A O 1
ATOM 1711 N N . GLU A 1 210 ? 17.853 -4.635 7.237 1.00 93.44 210 GLU A N 1
ATOM 1712 C CA . GLU A 1 210 ? 17.865 -5.835 6.392 1.00 93.44 210 GLU A CA 1
ATOM 1713 C C . GLU A 1 210 ? 18.394 -5.508 4.996 1.00 93.44 210 GLU A C 1
ATOM 1715 O O . GLU A 1 210 ? 19.318 -6.175 4.540 1.00 93.44 210 GLU A O 1
ATOM 1720 N N . LEU A 1 211 ? 17.877 -4.451 4.352 1.00 93.00 211 LEU A N 1
ATOM 1721 C CA . LEU A 1 211 ? 18.365 -3.990 3.048 1.00 93.00 211 LEU A CA 1
ATOM 1722 C C . LEU A 1 211 ? 19.859 -3.636 3.086 1.00 93.00 211 LEU A C 1
ATOM 1724 O O . LEU A 1 211 ? 20.606 -4.043 2.201 1.00 93.00 211 LEU A O 1
ATOM 1728 N N . LEU A 1 212 ? 20.302 -2.898 4.108 1.00 91.12 212 LEU A N 1
ATOM 1729 C CA . LEU A 1 212 ? 21.701 -2.474 4.255 1.00 91.12 212 LEU A CA 1
ATOM 1730 C C . LEU A 1 212 ? 22.668 -3.612 4.611 1.00 91.12 212 LEU A C 1
ATOM 1732 O O . LEU A 1 212 ? 23.876 -3.444 4.467 1.00 91.12 212 LEU A O 1
ATOM 1736 N N . ALA A 1 213 ? 22.163 -4.743 5.100 1.00 90.50 213 ALA A N 1
ATOM 1737 C CA . ALA A 1 213 ? 22.956 -5.938 5.367 1.00 90.50 213 ALA A CA 1
ATOM 1738 C C . ALA A 1 213 ? 23.101 -6.846 4.130 1.00 90.50 213 ALA A C 1
ATOM 1740 O O . ALA A 1 213 ? 23.851 -7.821 4.178 1.00 90.50 213 ALA A O 1
ATOM 1741 N N . MET A 1 214 ? 22.384 -6.560 3.036 1.00 87.44 214 MET A N 1
ATOM 1742 C CA . MET A 1 214 ? 22.468 -7.352 1.809 1.00 87.44 214 MET A CA 1
ATOM 1743 C C . MET A 1 214 ? 23.756 -7.057 1.045 1.00 87.44 214 MET A C 1
ATOM 1745 O O . MET A 1 214 ? 24.171 -5.907 0.910 1.00 87.44 214 MET A O 1
ATOM 1749 N N . ASP A 1 215 ? 24.343 -8.100 0.462 1.00 77.12 215 ASP A N 1
ATOM 1750 C CA . ASP A 1 215 ? 25.367 -7.933 -0.563 1.00 77.12 215 ASP A CA 1
ATOM 1751 C C . ASP A 1 215 ? 24.715 -7.380 -1.840 1.00 77.12 215 ASP A C 1
ATOM 1753 O O . ASP A 1 215 ? 24.017 -8.093 -2.563 1.00 77.12 215 ASP A O 1
ATOM 1757 N N . VAL A 1 216 ? 24.928 -6.091 -2.107 1.00 72.19 216 VAL A N 1
ATOM 1758 C CA . VAL A 1 216 ? 24.367 -5.377 -3.267 1.00 72.19 216 VAL A CA 1
ATOM 1759 C C . VAL A 1 216 ? 24.913 -5.924 -4.598 1.00 72.19 216 VAL A C 1
ATOM 1761 O O . VAL A 1 216 ? 24.335 -5.651 -5.650 1.00 72.19 216 VAL A O 1
ATOM 1764 N N . GLY A 1 217 ? 25.991 -6.721 -4.572 1.00 69.62 217 GLY A N 1
ATOM 1765 C CA . GLY A 1 217 ? 26.482 -7.466 -5.733 1.00 69.62 217 GLY A CA 1
ATOM 1766 C C . GLY A 1 217 ? 25.538 -8.589 -6.184 1.00 69.62 217 GLY A C 1
ATOM 1767 O O . GLY A 1 217 ? 25.535 -8.954 -7.362 1.00 69.62 217 GLY A O 1
ATOM 1768 N N . ASP A 1 218 ? 24.682 -9.096 -5.291 1.00 79.44 218 ASP A N 1
ATOM 1769 C CA . ASP A 1 218 ? 23.661 -10.099 -5.604 1.00 79.44 218 ASP A CA 1
ATOM 1770 C C . ASP A 1 218 ? 22.362 -9.424 -6.077 1.00 79.44 218 ASP A C 1
ATOM 1772 O O . ASP A 1 218 ? 21.427 -9.148 -5.314 1.00 79.44 218 ASP A O 1
ATOM 1776 N N . SER A 1 219 ? 22.304 -9.163 -7.386 1.00 83.31 219 SER A N 1
ATOM 1777 C CA . SER A 1 219 ? 21.158 -8.513 -8.028 1.00 83.31 219 SER A CA 1
ATOM 1778 C C . SER A 1 219 ? 19.826 -9.229 -7.773 1.00 83.31 219 SER A C 1
ATOM 1780 O O . SER A 1 219 ? 18.793 -8.555 -7.775 1.00 83.31 219 SER A O 1
ATOM 1782 N N . GLU A 1 220 ? 19.793 -10.554 -7.603 1.00 88.88 220 GLU A N 1
ATOM 1783 C CA . GLU A 1 220 ? 18.522 -11.271 -7.444 1.00 88.88 220 GLU A CA 1
ATOM 1784 C C . GLU A 1 220 ? 18.000 -11.211 -6.014 1.00 88.88 220 GLU A C 1
ATOM 1786 O O . GLU A 1 220 ? 16.797 -11.004 -5.832 1.00 88.88 220 GLU A O 1
ATOM 1791 N N . LYS A 1 221 ? 18.869 -11.293 -4.996 1.00 88.25 221 LYS A N 1
ATOM 1792 C CA . LYS A 1 221 ? 18.443 -11.042 -3.607 1.00 88.25 221 LYS A CA 1
ATOM 1793 C C . LYS A 1 221 ? 17.879 -9.634 -3.446 1.00 88.25 221 LYS A C 1
ATOM 1795 O O . LYS A 1 221 ? 16.805 -9.469 -2.865 1.00 88.25 221 LYS A O 1
ATOM 1800 N N . LEU A 1 222 ? 18.549 -8.638 -4.030 1.00 89.31 222 LEU A N 1
ATOM 1801 C CA . LEU A 1 222 ? 18.094 -7.250 -3.994 1.00 89.31 222 LEU A CA 1
ATOM 1802 C C . LEU A 1 222 ? 16.731 -7.085 -4.683 1.00 89.31 222 LEU A C 1
ATOM 1804 O O . LEU A 1 222 ? 15.804 -6.510 -4.108 1.00 89.31 222 LEU A O 1
ATOM 1808 N N . LYS A 1 223 ? 16.561 -7.639 -5.892 1.00 91.06 223 LYS A N 1
ATOM 1809 C CA . LYS A 1 223 ? 15.260 -7.631 -6.580 1.00 91.06 223 LYS A CA 1
ATOM 1810 C C . LYS A 1 223 ? 14.190 -8.358 -5.769 1.00 91.06 223 LYS A C 1
ATOM 1812 O O . LYS A 1 223 ? 13.077 -7.854 -5.675 1.00 91.06 223 LYS A O 1
ATOM 1817 N N . ALA A 1 224 ? 14.489 -9.512 -5.173 1.00 91.38 224 ALA A N 1
ATOM 1818 C CA . ALA A 1 224 ? 13.536 -10.263 -4.356 1.00 91.38 224 ALA A CA 1
ATOM 1819 C C . ALA A 1 224 ? 13.054 -9.452 -3.143 1.00 91.38 224 ALA A C 1
ATOM 1821 O O . ALA A 1 224 ? 11.847 -9.406 -2.886 1.00 91.38 224 ALA A O 1
ATOM 1822 N N . PHE A 1 225 ? 13.966 -8.749 -2.464 1.00 92.25 225 PHE A N 1
ATOM 1823 C CA . PHE A 1 225 ? 13.618 -7.817 -1.394 1.00 92.25 225 PHE A CA 1
ATOM 1824 C C . PHE A 1 225 ? 12.651 -6.739 -1.890 1.00 92.25 225 PHE A C 1
ATOM 1826 O O . PHE A 1 225 ? 11.557 -6.592 -1.345 1.00 92.25 225 PHE A O 1
ATOM 1833 N N . PHE A 1 226 ? 12.994 -6.030 -2.967 1.00 93.50 226 PHE A N 1
ATOM 1834 C CA . PHE A 1 226 ? 12.141 -4.956 -3.474 1.00 93.50 226 PHE A CA 1
ATOM 1835 C C . PHE A 1 226 ? 10.818 -5.457 -4.061 1.00 93.50 226 PHE A C 1
ATOM 1837 O O . PHE A 1 226 ? 9.807 -4.778 -3.903 1.00 93.50 226 PHE A O 1
ATOM 1844 N N . ARG A 1 227 ? 10.762 -6.656 -4.659 1.00 94.25 227 ARG A N 1
ATOM 1845 C CA . ARG A 1 227 ? 9.488 -7.282 -5.053 1.00 94.25 227 ARG A CA 1
ATOM 1846 C C . ARG A 1 227 ? 8.572 -7.425 -3.838 1.00 94.25 227 ARG A C 1
ATOM 1848 O O . ARG A 1 227 ? 7.419 -7.014 -3.921 1.00 94.25 227 ARG A O 1
ATOM 1855 N N . LYS A 1 228 ? 9.081 -7.941 -2.710 1.00 92.56 228 LYS A N 1
ATOM 1856 C CA . LYS A 1 228 ? 8.316 -8.037 -1.455 1.00 92.56 228 LYS A CA 1
ATOM 1857 C C . LYS A 1 228 ? 7.866 -6.653 -0.982 1.00 92.56 228 LYS A C 1
ATOM 1859 O O . LYS A 1 228 ? 6.673 -6.459 -0.771 1.00 92.56 228 LYS A O 1
ATOM 1864 N N . GLN A 1 229 ? 8.790 -5.694 -0.888 1.00 92.31 229 GLN A N 1
ATOM 1865 C CA . GLN A 1 229 ? 8.482 -4.352 -0.387 1.00 92.31 229 GLN A CA 1
ATOM 1866 C C . GLN A 1 229 ? 7.433 -3.633 -1.242 1.00 92.31 229 GLN A C 1
ATOM 1868 O O . GLN A 1 229 ? 6.484 -3.080 -0.706 1.00 92.31 229 GLN A O 1
ATOM 1873 N N . PHE A 1 230 ? 7.538 -3.665 -2.571 1.00 93.44 230 PHE A N 1
ATOM 1874 C CA . PHE A 1 230 ? 6.560 -2.995 -3.431 1.00 93.44 230 PHE A CA 1
ATOM 1875 C C . PHE A 1 230 ? 5.225 -3.739 -3.498 1.00 93.44 230 PHE A C 1
ATOM 1877 O O . PHE A 1 230 ? 4.173 -3.119 -3.338 1.00 93.44 230 PHE A O 1
ATOM 1884 N N . LEU A 1 231 ? 5.241 -5.054 -3.741 1.00 92.62 231 LEU A N 1
ATOM 1885 C CA . LEU A 1 231 ? 4.008 -5.822 -3.942 1.00 92.62 231 LEU A CA 1
ATOM 1886 C C . LEU A 1 231 ? 3.194 -5.940 -2.657 1.00 92.62 231 LEU A C 1
ATOM 1888 O O . LEU A 1 231 ? 1.979 -5.763 -2.703 1.00 92.62 231 LEU A O 1
ATOM 1892 N N . ILE A 1 232 ? 3.861 -6.236 -1.540 1.00 88.06 232 ILE A N 1
ATOM 1893 C CA . ILE A 1 232 ? 3.210 -6.556 -0.272 1.00 88.06 232 ILE A CA 1
ATOM 1894 C C . ILE A 1 232 ? 3.089 -5.310 0.596 1.00 88.06 232 ILE A C 1
ATOM 1896 O O . ILE A 1 232 ? 1.977 -4.880 0.888 1.00 88.06 232 ILE A O 1
ATOM 1900 N N . ASP A 1 233 ? 4.215 -4.713 0.991 1.00 86.38 233 ASP A N 1
ATOM 1901 C CA . ASP A 1 233 ? 4.198 -3.567 1.905 1.00 86.38 233 ASP A CA 1
ATOM 1902 C C . ASP A 1 233 ? 3.678 -2.297 1.226 1.00 86.38 233 ASP A C 1
ATOM 1904 O O . ASP A 1 233 ? 2.940 -1.538 1.841 1.00 86.38 233 ASP A O 1
ATOM 1908 N N . GLY A 1 234 ? 3.990 -2.095 -0.054 1.00 90.81 234 GLY A N 1
ATOM 1909 C CA . GLY A 1 234 ? 3.530 -0.963 -0.853 1.00 90.81 234 GLY A CA 1
ATOM 1910 C C . GLY A 1 234 ? 2.190 -1.171 -1.556 1.00 90.81 234 GLY A C 1
ATOM 1911 O O . GLY A 1 234 ? 1.769 -0.291 -2.306 1.00 90.81 234 GLY A O 1
ATOM 1912 N N . ASN A 1 235 ? 1.524 -2.308 -1.337 1.00 91.44 235 ASN A N 1
ATOM 1913 C CA . ASN A 1 235 ? 0.237 -2.675 -1.934 1.00 91.44 235 ASN A CA 1
ATOM 1914 C C . ASN A 1 235 ? 0.189 -2.593 -3.478 1.00 91.44 235 ASN A C 1
ATOM 1916 O O . ASN A 1 235 ? -0.846 -2.291 -4.073 1.00 91.44 235 ASN A O 1
ATOM 1920 N N . TYR A 1 236 ? 1.304 -2.859 -4.167 1.00 94.38 236 TYR A N 1
ATOM 1921 C CA . TYR A 1 236 ? 1.302 -2.902 -5.636 1.00 94.38 236 TYR A CA 1
ATOM 1922 C C . TYR A 1 236 ? 0.648 -4.179 -6.176 1.00 94.38 236 TYR A C 1
ATOM 1924 O O . TYR A 1 236 ? 0.357 -4.249 -7.370 1.00 94.38 236 TYR A O 1
ATOM 1932 N N . ILE A 1 237 ? 0.372 -5.172 -5.322 1.00 92.94 237 ILE A N 1
ATOM 1933 C CA . ILE A 1 237 ? -0.325 -6.396 -5.723 1.00 92.94 237 ILE A CA 1
ATOM 1934 C C . ILE A 1 237 ? -1.740 -6.127 -6.254 1.00 92.94 237 ILE A C 1
ATOM 1936 O O . ILE A 1 237 ? -2.131 -6.748 -7.239 1.00 92.94 237 ILE A O 1
ATOM 1940 N N . ASP A 1 238 ? -2.462 -5.149 -5.696 1.00 92.44 238 ASP A N 1
ATOM 1941 C CA . ASP A 1 238 ? -3.788 -4.762 -6.196 1.00 92.44 238 ASP A CA 1
ATOM 1942 C C . ASP A 1 238 ? -3.687 -4.172 -7.620 1.00 92.44 238 ASP A C 1
ATOM 1944 O O . ASP A 1 238 ? -4.522 -4.450 -8.477 1.00 92.44 238 ASP A O 1
ATOM 1948 N N . ILE A 1 239 ? -2.615 -3.423 -7.918 1.00 96.38 239 ILE A N 1
ATOM 1949 C CA . ILE A 1 239 ? -2.344 -2.916 -9.275 1.00 96.38 239 ILE A CA 1
ATOM 1950 C C . ILE A 1 239 ? -2.039 -4.077 -10.229 1.00 96.38 239 ILE A C 1
ATOM 1952 O O . ILE A 1 239 ? -2.513 -4.070 -11.361 1.00 96.38 239 ILE A O 1
ATOM 1956 N N . ILE A 1 240 ? -1.277 -5.085 -9.791 1.00 96.94 240 ILE A N 1
ATOM 1957 C CA . ILE A 1 240 ? -1.030 -6.292 -10.596 1.00 96.94 240 ILE A CA 1
ATOM 1958 C C . ILE A 1 240 ? -2.332 -7.044 -10.885 1.00 96.94 240 ILE A C 1
ATOM 1960 O O . ILE A 1 240 ? -2.516 -7.482 -12.019 1.00 96.94 240 ILE A O 1
ATOM 1964 N N . GLY A 1 241 ? -3.241 -7.140 -9.910 1.00 95.31 241 GLY A N 1
ATOM 1965 C CA . GLY A 1 241 ? -4.582 -7.695 -10.113 1.00 95.31 241 GLY A CA 1
ATOM 1966 C C . GLY A 1 241 ? -5.328 -6.983 -11.242 1.00 95.31 241 GLY A C 1
ATOM 1967 O O . GLY A 1 241 ? -5.757 -7.628 -12.193 1.00 95.31 241 GLY A O 1
ATOM 1968 N N . ILE A 1 242 ? -5.351 -5.648 -11.223 1.00 97.50 242 ILE A N 1
ATOM 1969 C CA . ILE A 1 242 ? -5.977 -4.845 -12.288 1.00 97.50 242 ILE A CA 1
ATOM 1970 C C . ILE A 1 242 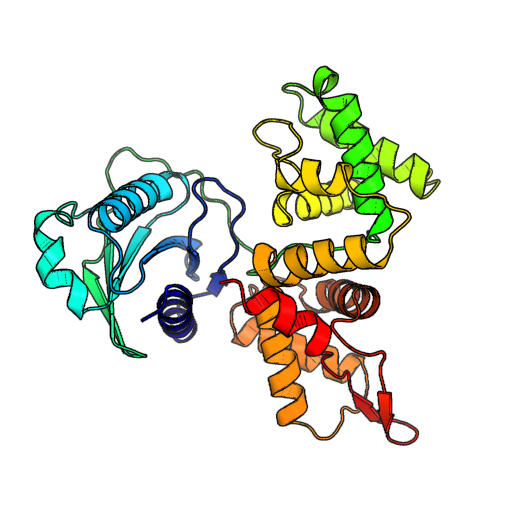? -5.296 -5.067 -13.649 1.00 97.50 242 ILE A C 1
ATOM 1972 O O . ILE A 1 242 ? -5.963 -5.117 -14.681 1.00 97.50 242 ILE A O 1
ATOM 1976 N N . ILE A 1 243 ? -3.965 -5.201 -13.689 1.00 97.94 243 ILE A N 1
ATOM 1977 C CA . ILE A 1 243 ? -3.253 -5.513 -14.940 1.00 97.94 243 ILE A CA 1
ATOM 1978 C C . ILE A 1 243 ? -3.672 -6.889 -15.475 1.00 97.94 243 ILE A C 1
ATOM 1980 O O . ILE A 1 243 ? -3.821 -7.035 -16.688 1.00 97.94 243 ILE A O 1
ATOM 1984 N N . GLN A 1 244 ? -3.857 -7.883 -14.602 1.00 97.06 244 GLN A N 1
ATOM 1985 C CA . GLN A 1 244 ? -4.335 -9.209 -14.997 1.00 97.06 244 GLN A CA 1
ATOM 1986 C C . GLN A 1 244 ? -5.754 -9.124 -15.562 1.00 97.06 244 GLN A C 1
ATOM 1988 O O . GLN A 1 244 ? -5.972 -9.588 -16.673 1.00 97.06 244 GLN A O 1
ATOM 1993 N N . GLU A 1 245 ? -6.669 -8.447 -14.866 1.00 97.31 245 GLU A N 1
ATOM 1994 C CA . GLU A 1 245 ? -8.047 -8.244 -15.332 1.00 97.31 245 GLU A CA 1
ATOM 1995 C C . GLU A 1 245 ? -8.096 -7.580 -16.711 1.00 97.31 245 GLU A C 1
ATOM 1997 O O . GLU A 1 245 ? -8.822 -8.026 -17.594 1.00 97.31 245 GLU A O 1
ATOM 2002 N N . LEU A 1 246 ? -7.281 -6.544 -16.937 1.00 97.75 246 LEU A N 1
ATOM 2003 C CA . LEU A 1 246 ? -7.178 -5.910 -18.251 1.00 97.75 246 LEU A CA 1
ATOM 2004 C C . LEU A 1 246 ? -6.607 -6.865 -19.308 1.00 97.75 246 LEU A C 1
ATOM 2006 O O . LEU A 1 246 ? -7.036 -6.834 -20.453 1.00 97.75 246 LEU A O 1
ATOM 2010 N N . ASN A 1 247 ? -5.639 -7.711 -18.966 1.00 96.12 247 ASN A N 1
ATOM 2011 C CA . ASN A 1 247 ? -5.111 -8.703 -19.906 1.00 96.12 247 ASN A CA 1
ATOM 2012 C C . ASN A 1 247 ? -6.111 -9.824 -20.230 1.00 96.12 247 ASN A C 1
ATOM 2014 O O . ASN A 1 247 ? -5.976 -10.441 -21.285 1.00 96.12 247 ASN A O 1
ATOM 2018 N N . ASP A 1 248 ? -7.057 -10.099 -19.332 1.00 96.38 248 ASP A N 1
ATOM 2019 C CA . ASP A 1 248 ? -8.131 -11.073 -19.542 1.00 96.38 248 ASP A CA 1
ATOM 2020 C C . ASP A 1 248 ? -9.298 -10.458 -20.338 1.00 96.38 248 ASP A C 1
ATOM 2022 O O . ASP A 1 248 ? -9.950 -11.151 -21.114 1.00 96.38 248 ASP A O 1
ATOM 2026 N N . GLU A 1 249 ? -9.539 -9.150 -20.184 1.00 96.88 249 GLU A N 1
ATOM 2027 C CA . GLU A 1 249 ? -10.567 -8.389 -20.914 1.00 96.88 249 GLU A CA 1
ATOM 2028 C C . GLU A 1 249 ? -10.143 -8.063 -22.365 1.00 96.88 249 GLU A C 1
ATOM 2030 O O . GLU A 1 249 ? -10.997 -7.946 -23.243 1.00 96.88 249 GLU A O 1
ATOM 2035 N N . TYR A 1 250 ? -8.836 -7.931 -22.638 1.00 94.94 250 TYR A N 1
ATOM 2036 C CA . TYR A 1 250 ? -8.304 -7.528 -23.946 1.00 94.94 250 TYR A CA 1
ATOM 2037 C C . TYR A 1 250 ? -7.255 -8.513 -24.478 1.00 94.94 250 TYR A C 1
ATOM 2039 O O . TYR A 1 250 ? -6.208 -8.725 -23.863 1.00 94.94 250 TYR A O 1
ATOM 2047 N N . ASP A 1 251 ? -7.446 -9.000 -25.709 1.00 91.50 251 ASP A N 1
ATOM 2048 C CA . ASP A 1 251 ? -6.450 -9.846 -26.386 1.00 91.50 251 ASP A CA 1
ATOM 2049 C C . ASP A 1 251 ? -5.098 -9.121 -26.568 1.00 91.50 251 ASP A C 1
ATOM 2051 O O . ASP A 1 251 ? -4.014 -9.702 -26.385 1.00 91.50 251 ASP A O 1
ATOM 2055 N N . TRP A 1 252 ? -5.167 -7.828 -26.908 1.00 93.56 252 TRP A N 1
ATOM 2056 C CA . TRP A 1 252 ? -4.047 -6.896 -27.054 1.00 93.56 252 TRP A CA 1
ATOM 2057 C C . TRP A 1 252 ? -4.504 -5.440 -26.887 1.00 93.56 252 TRP A C 1
ATOM 2059 O O . TRP A 1 252 ? -5.672 -5.103 -27.059 1.00 93.56 252 TRP A O 1
ATOM 2069 N N . PHE A 1 253 ? -3.547 -4.545 -26.643 1.00 95.81 253 PHE A N 1
ATOM 2070 C CA . PHE A 1 253 ? -3.767 -3.102 -26.553 1.00 95.81 253 PHE A CA 1
ATOM 2071 C C . PHE A 1 253 ? -3.126 -2.376 -27.737 1.00 95.81 253 PHE A C 1
ATOM 2073 O O . PHE A 1 253 ? -2.059 -2.766 -28.214 1.00 95.81 253 PHE A O 1
ATOM 2080 N N . GLU A 1 254 ? -3.735 -1.273 -28.171 1.00 94.75 254 GLU A N 1
ATOM 2081 C CA . GLU A 1 254 ? -3.260 -0.471 -29.310 1.00 94.75 254 GLU A CA 1
ATOM 2082 C C . GLU A 1 254 ? -1.900 0.195 -29.064 1.00 94.75 254 GLU A C 1
ATOM 2084 O O . GLU A 1 254 ? -1.130 0.430 -29.991 1.00 94.75 254 GLU A O 1
ATOM 2089 N N . SER A 1 255 ? -1.603 0.551 -27.813 1.00 94.75 255 SER A N 1
ATOM 2090 C CA . SER A 1 255 ? -0.343 1.180 -27.423 1.00 94.75 255 SER A CA 1
ATOM 2091 C C . SER A 1 255 ? -0.124 1.104 -25.914 1.00 94.75 255 SER A C 1
ATOM 2093 O O . SER A 1 255 ? -1.050 0.846 -25.141 1.00 94.75 255 SER A O 1
ATOM 2095 N N . THR A 1 256 ? 1.097 1.414 -25.476 1.00 94.56 256 THR A N 1
ATOM 2096 C CA . THR A 1 256 ? 1.412 1.570 -24.049 1.00 94.56 256 THR A CA 1
ATOM 2097 C C . THR A 1 256 ? 0.600 2.690 -23.402 1.00 94.56 256 THR A C 1
ATOM 2099 O O . THR A 1 256 ? 0.199 2.558 -22.252 1.00 94.56 256 THR A O 1
ATOM 2102 N N . ASN A 1 257 ? 0.329 3.779 -24.129 1.00 95.38 257 ASN A N 1
ATOM 2103 C CA . ASN A 1 257 ? -0.443 4.910 -23.608 1.00 95.38 257 ASN A CA 1
ATOM 2104 C C . ASN A 1 257 ? -1.912 4.534 -23.411 1.00 95.38 257 ASN A C 1
ATOM 2106 O O . ASN A 1 257 ? -2.484 4.848 -22.374 1.00 95.38 257 ASN A O 1
ATOM 2110 N N . PHE A 1 258 ? -2.497 3.805 -24.365 1.00 95.94 258 PHE A N 1
ATOM 2111 C CA . PHE A 1 258 ? -3.859 3.293 -24.234 1.00 95.94 258 PHE A CA 1
ATOM 2112 C C . PHE A 1 258 ? -3.996 2.365 -23.017 1.00 95.94 258 PHE A C 1
ATOM 2114 O O . PHE A 1 258 ? -4.901 2.536 -22.203 1.00 95.94 258 PHE A O 1
ATOM 2121 N N . PHE A 1 259 ? -3.041 1.448 -22.831 1.00 96.94 259 PHE A N 1
ATOM 2122 C CA . PHE A 1 259 ? -2.989 0.591 -21.646 1.00 96.94 259 PHE A CA 1
ATOM 2123 C C . PHE A 1 259 ? -2.884 1.396 -20.337 1.00 96.94 259 PHE A C 1
ATOM 2125 O O . PHE A 1 259 ? -3.640 1.149 -19.400 1.00 96.94 259 PHE A O 1
ATOM 2132 N N . VAL A 1 260 ? -1.983 2.385 -20.269 1.00 97.31 260 VAL A N 1
ATOM 2133 C CA . VAL A 1 260 ? -1.819 3.258 -19.089 1.00 97.31 260 VAL A CA 1
ATOM 2134 C C . VAL A 1 260 ? -3.105 4.025 -18.777 1.00 97.31 260 VAL A C 1
ATOM 2136 O O . VAL A 1 260 ? -3.450 4.199 -17.608 1.00 97.31 260 VAL A O 1
ATOM 2139 N N . ASP A 1 261 ? -3.838 4.453 -19.801 1.00 97.69 261 ASP A N 1
ATOM 2140 C CA . ASP A 1 261 ? -5.105 5.159 -19.644 1.00 97.69 261 ASP A CA 1
ATOM 2141 C C . ASP A 1 261 ? -6.199 4.263 -19.056 1.00 97.69 261 ASP A C 1
ATOM 2143 O O . ASP A 1 261 ? -6.912 4.696 -18.146 1.00 97.69 261 ASP A O 1
ATOM 2147 N N . LEU A 1 262 ? -6.307 3.016 -19.524 1.00 97.88 262 LEU A N 1
ATOM 2148 C CA . LEU A 1 262 ? -7.226 2.025 -18.959 1.00 97.88 262 LEU A CA 1
ATOM 2149 C C . LEU A 1 262 ? -6.854 1.669 -17.516 1.00 97.88 262 LEU A C 1
ATOM 2151 O O . LEU A 1 262 ? -7.707 1.731 -16.629 1.00 97.88 262 LEU A O 1
ATOM 2155 N N . LEU A 1 263 ? -5.575 1.385 -17.260 1.00 98.25 263 LEU A N 1
ATOM 2156 C CA . LEU A 1 263 ? -5.070 1.061 -15.926 1.00 98.25 263 LEU A CA 1
ATOM 2157 C C . LEU A 1 263 ? -5.318 2.208 -14.939 1.00 98.25 263 LEU A C 1
ATOM 2159 O O . LEU A 1 263 ? -5.801 1.985 -13.832 1.00 98.25 263 LEU A O 1
ATOM 2163 N N . SER A 1 264 ? -5.063 3.451 -15.352 1.00 98.00 264 SER A N 1
ATOM 2164 C CA . SER A 1 264 ? -5.332 4.632 -14.528 1.00 98.00 264 SER A CA 1
ATOM 2165 C C . SER A 1 264 ? -6.813 4.770 -14.176 1.00 98.00 264 SER A C 1
ATOM 2167 O O . SER A 1 264 ? -7.123 5.169 -13.055 1.00 98.00 264 SER A O 1
ATOM 2169 N N . LYS A 1 265 ? -7.726 4.475 -15.111 1.00 97.62 265 LYS A N 1
ATOM 2170 C CA . LYS A 1 265 ? -9.173 4.519 -14.854 1.00 97.62 265 LYS A CA 1
ATOM 2171 C C . LYS A 1 265 ? -9.588 3.435 -13.863 1.00 97.62 265 LYS A C 1
ATOM 2173 O O . LYS A 1 265 ? -10.276 3.753 -12.896 1.00 97.62 265 LYS A O 1
ATOM 2178 N N . LYS A 1 266 ? -9.126 2.196 -14.054 1.00 97.44 266 LYS A N 1
ATOM 2179 C CA . LYS A 1 266 ? -9.432 1.075 -13.154 1.00 97.44 266 LYS A CA 1
ATOM 2180 C C . LYS A 1 266 ? -8.881 1.305 -11.742 1.00 97.44 266 LYS A C 1
ATOM 2182 O O . LYS A 1 266 ? -9.609 1.093 -10.787 1.00 97.44 266 LYS A O 1
ATOM 2187 N N . ILE A 1 267 ? -7.673 1.860 -11.580 1.00 96.94 267 ILE A N 1
ATOM 2188 C CA . ILE A 1 267 ? -7.116 2.234 -10.257 1.00 96.94 267 ILE A CA 1
ATOM 2189 C C . ILE A 1 267 ? -8.031 3.210 -9.497 1.00 96.94 267 ILE A C 1
ATOM 2191 O O . ILE A 1 267 ? -8.207 3.080 -8.284 1.00 96.94 267 ILE A O 1
ATOM 2195 N N . LEU A 1 268 ? -8.613 4.190 -10.196 1.00 96.12 268 LEU A N 1
ATOM 2196 C CA . LEU A 1 268 ? -9.556 5.144 -9.603 1.00 96.12 268 LEU A CA 1
ATOM 2197 C C . LEU A 1 268 ? -10.913 4.493 -9.296 1.00 96.12 268 LEU A C 1
ATOM 2199 O O . LEU A 1 268 ? -11.493 4.776 -8.251 1.00 96.12 268 LEU A O 1
ATOM 2203 N N . GLN A 1 269 ? -11.408 3.617 -10.177 1.00 95.00 269 GLN A N 1
ATOM 2204 C CA . GLN A 1 269 ? -12.647 2.852 -9.968 1.00 95.00 269 GLN A CA 1
ATOM 2205 C C . GLN A 1 269 ? -12.534 1.909 -8.764 1.00 95.00 269 GLN A C 1
ATOM 2207 O O . GLN A 1 269 ? -13.433 1.863 -7.930 1.00 95.00 269 GLN A O 1
ATOM 2212 N N . GLU A 1 270 ? -11.385 1.251 -8.621 1.00 94.88 270 GLU A N 1
ATOM 2213 C CA . GLU A 1 270 ? -11.029 0.382 -7.496 1.00 94.88 270 GLU A CA 1
ATOM 2214 C C . GLU A 1 270 ? -10.676 1.149 -6.216 1.00 94.88 270 GLU A C 1
ATOM 2216 O O . GLU A 1 270 ? -10.332 0.543 -5.201 1.00 94.88 270 GLU A O 1
ATOM 2221 N N . LYS A 1 271 ? -10.754 2.487 -6.243 1.00 95.88 271 LYS A N 1
ATOM 2222 C CA . LYS A 1 271 ? -10.498 3.372 -5.097 1.00 95.88 271 LYS A CA 1
ATOM 2223 C C . LYS A 1 271 ? -9.119 3.188 -4.474 1.00 95.88 271 LYS A C 1
ATOM 2225 O O . LYS A 1 271 ? -8.938 3.384 -3.274 1.00 95.88 271 LYS A O 1
ATOM 2230 N N . LEU A 1 272 ? -8.132 2.858 -5.303 1.00 94.75 272 LEU A N 1
ATOM 2231 C CA . LEU A 1 272 ? -6.720 2.798 -4.922 1.00 94.75 272 LEU A CA 1
ATOM 2232 C C . LEU A 1 272 ? -6.038 4.170 -5.029 1.00 94.75 272 LEU A C 1
ATOM 2234 O O . LEU A 1 272 ? -4.876 4.322 -4.663 1.00 94.75 272 LEU A O 1
ATOM 2238 N N . ALA A 1 273 ? -6.729 5.188 -5.533 1.00 94.81 273 ALA A N 1
ATOM 2239 C CA . ALA A 1 273 ? -6.284 6.573 -5.521 1.00 94.81 273 ALA A CA 1
ATOM 2240 C C . ALA A 1 273 ? -7.493 7.510 -5.560 1.00 94.81 273 ALA A C 1
ATOM 2242 O O . ALA A 1 273 ? -8.557 7.151 -6.060 1.00 94.81 273 ALA A O 1
ATOM 2243 N N . THR A 1 274 ? -7.314 8.732 -5.066 1.00 92.81 274 THR A N 1
ATOM 2244 C CA . THR A 1 274 ? -8.353 9.764 -5.168 1.00 92.81 274 THR A CA 1
ATOM 2245 C C . THR A 1 274 ? -8.424 10.343 -6.582 1.00 92.81 274 THR A C 1
ATOM 2247 O O . THR A 1 274 ? -7.414 10.405 -7.285 1.00 92.81 274 THR A O 1
ATOM 2250 N N . GLN A 1 275 ? -9.580 10.892 -6.972 1.00 90.38 275 GLN A N 1
ATOM 2251 C CA . GLN A 1 275 ? -9.775 11.552 -8.279 1.00 90.38 275 GLN A CA 1
ATOM 2252 C C . GLN A 1 275 ? -8.820 12.737 -8.521 1.00 90.38 275 GLN A C 1
ATOM 2254 O O . GLN A 1 275 ? -8.574 13.136 -9.655 1.00 90.38 275 GLN A O 1
ATOM 2259 N N . ARG A 1 276 ? -8.253 13.308 -7.451 1.00 90.19 276 ARG A N 1
ATOM 2260 C CA . ARG A 1 276 ? -7.283 14.415 -7.517 1.00 90.19 276 ARG A CA 1
ATOM 2261 C C . ARG A 1 276 ? -5.847 13.943 -7.761 1.00 90.19 276 ARG A C 1
ATOM 2263 O O . ARG A 1 276 ? -4.945 14.769 -7.903 1.00 90.19 276 ARG A O 1
ATOM 2270 N N . THR A 1 277 ? -5.603 12.637 -7.753 1.00 91.25 277 THR A N 1
ATOM 2271 C CA . THR A 1 277 ? -4.267 12.065 -7.912 1.00 91.25 277 THR A CA 1
ATOM 2272 C C . THR A 1 277 ? -3.943 11.874 -9.388 1.00 91.25 277 THR A C 1
ATOM 2274 O O . THR A 1 277 ? -4.698 11.257 -10.133 1.00 91.25 277 THR A O 1
ATOM 2277 N N . ASN A 1 278 ? -2.781 12.368 -9.824 1.00 92.62 278 ASN A N 1
ATOM 2278 C CA . ASN A 1 278 ? -2.281 12.118 -11.176 1.00 92.62 278 ASN A CA 1
ATOM 2279 C C . ASN A 1 278 ? -1.681 10.703 -11.268 1.00 92.62 278 ASN A C 1
ATOM 2281 O O . ASN A 1 278 ? -0.460 10.529 -11.238 1.00 92.62 278 ASN A O 1
ATOM 2285 N N . VAL A 1 279 ? -2.565 9.707 -11.354 1.00 95.19 279 VAL A N 1
ATOM 2286 C CA . VAL A 1 279 ? -2.213 8.281 -11.421 1.00 95.19 279 VAL A CA 1
ATOM 2287 C C . VAL A 1 279 ? -1.375 7.979 -12.664 1.00 95.19 279 VAL A C 1
ATOM 2289 O O . VAL A 1 279 ? -0.375 7.277 -12.555 1.00 95.19 279 VAL A O 1
ATOM 2292 N N . LYS A 1 280 ? -1.687 8.570 -13.828 1.00 94.75 280 LYS A N 1
ATOM 2293 C CA . LYS A 1 280 ? -0.896 8.370 -15.059 1.00 94.75 280 LYS A CA 1
ATOM 2294 C C . LYS A 1 280 ? 0.583 8.711 -14.867 1.00 94.75 280 LYS A C 1
ATOM 2296 O O . LYS A 1 280 ? 1.448 7.972 -15.328 1.00 94.75 280 LYS A O 1
ATOM 2301 N N . ARG A 1 281 ? 0.889 9.805 -14.158 1.00 92.69 281 ARG A N 1
ATOM 2302 C CA . ARG A 1 281 ? 2.281 10.172 -13.859 1.00 92.69 281 ARG A CA 1
ATOM 2303 C C . ARG A 1 281 ? 2.964 9.151 -12.951 1.00 92.69 281 ARG A C 1
ATOM 2305 O O . ARG A 1 281 ? 4.152 8.907 -13.148 1.00 92.69 281 ARG A O 1
ATOM 2312 N N . ASP A 1 282 ? 2.249 8.593 -11.976 1.00 93.31 282 ASP A N 1
ATOM 2313 C CA . ASP A 1 282 ? 2.780 7.532 -11.110 1.00 93.31 282 ASP A CA 1
ATOM 2314 C C . ASP A 1 282 ? 3.049 6.257 -11.923 1.00 93.31 282 ASP A C 1
ATOM 2316 O O . ASP A 1 282 ? 4.111 5.651 -11.793 1.00 93.31 282 ASP A O 1
ATOM 2320 N N . LEU A 1 283 ? 2.135 5.896 -12.831 1.00 95.56 283 LEU A N 1
ATOM 2321 C CA . LEU A 1 283 ? 2.235 4.693 -13.659 1.00 95.56 283 LEU A CA 1
ATOM 2322 C C . LEU A 1 283 ? 3.493 4.651 -14.533 1.00 95.56 283 LEU A C 1
ATOM 2324 O O . LEU A 1 283 ? 4.021 3.565 -14.764 1.00 95.56 283 LEU A O 1
ATOM 2328 N N . THR A 1 284 ? 4.028 5.797 -14.961 1.00 91.94 284 THR A N 1
ATOM 2329 C CA . THR A 1 284 ? 5.316 5.850 -15.673 1.00 91.94 284 THR A CA 1
ATOM 2330 C C . THR A 1 284 ? 6.450 5.219 -14.859 1.00 91.94 284 THR A C 1
ATOM 2332 O O . THR A 1 284 ? 7.237 4.435 -15.392 1.00 91.94 284 THR A O 1
ATOM 2335 N N . ASP A 1 285 ? 6.533 5.541 -13.567 1.00 92.56 285 ASP A N 1
ATOM 2336 C CA . ASP A 1 285 ? 7.554 4.997 -12.672 1.00 92.56 285 ASP A CA 1
ATOM 2337 C C . ASP A 1 285 ? 7.181 3.582 -12.205 1.00 92.56 285 ASP A C 1
ATOM 2339 O O . ASP A 1 285 ? 8.039 2.700 -12.219 1.00 92.56 285 ASP A O 1
ATOM 2343 N N . ILE A 1 286 ? 5.907 3.325 -11.888 1.00 95.12 286 ILE A N 1
ATOM 2344 C CA . ILE A 1 286 ? 5.425 2.001 -11.448 1.00 95.12 286 ILE A CA 1
ATOM 2345 C C . ILE A 1 286 ? 5.691 0.928 -12.520 1.00 95.12 286 ILE A C 1
ATOM 2347 O O . ILE A 1 286 ? 6.248 -0.129 -12.233 1.00 95.12 286 ILE A O 1
ATOM 2351 N N . ILE A 1 287 ? 5.382 1.204 -13.790 1.00 95.81 287 ILE A N 1
ATOM 2352 C CA . ILE A 1 287 ? 5.660 0.265 -14.888 1.00 95.81 287 ILE A CA 1
ATOM 2353 C C . ILE A 1 287 ? 7.170 0.084 -15.082 1.00 95.81 287 ILE A C 1
ATOM 2355 O O . ILE A 1 287 ? 7.623 -1.012 -15.422 1.00 95.81 287 ILE A O 1
ATOM 2359 N N . ARG A 1 288 ? 7.980 1.133 -14.875 1.00 93.62 288 ARG A N 1
ATOM 2360 C CA . ARG A 1 288 ? 9.445 1.010 -14.927 1.00 93.62 288 ARG A CA 1
ATOM 2361 C C . ARG A 1 288 ? 9.940 0.035 -13.861 1.00 93.62 288 ARG A C 1
ATOM 2363 O O . ARG A 1 288 ? 10.647 -0.903 -14.224 1.00 93.62 288 ARG A O 1
ATOM 2370 N N . ILE A 1 289 ? 9.545 0.225 -12.601 1.00 93.62 289 ILE A N 1
ATOM 2371 C CA . ILE A 1 289 ? 10.005 -0.625 -11.498 1.00 93.62 289 ILE A CA 1
ATOM 2372 C C . ILE A 1 289 ? 9.474 -2.052 -11.622 1.00 93.62 289 ILE A C 1
ATOM 2374 O O . ILE A 1 289 ? 10.219 -2.994 -11.383 1.00 93.62 289 ILE A O 1
ATOM 2378 N N . PHE A 1 290 ? 8.245 -2.249 -12.107 1.00 96.12 290 PHE A N 1
ATOM 2379 C CA . PHE A 1 290 ? 7.733 -3.592 -12.382 1.00 96.12 290 PHE A CA 1
ATOM 2380 C C . PHE A 1 290 ? 8.561 -4.349 -13.420 1.00 96.12 290 PHE A C 1
ATOM 2382 O O . PHE A 1 290 ? 8.740 -5.555 -13.279 1.00 96.12 290 PHE A O 1
ATOM 2389 N N . LYS A 1 291 ? 9.092 -3.672 -14.443 1.00 95.25 291 LYS A N 1
ATOM 2390 C CA . LYS A 1 291 ? 10.002 -4.306 -15.410 1.00 95.25 291 LYS A CA 1
ATOM 2391 C C . LYS A 1 291 ? 11.375 -4.583 -14.803 1.00 95.25 291 LYS A C 1
ATOM 2393 O O . LYS A 1 291 ? 11.910 -5.664 -15.009 1.00 95.25 291 LYS A O 1
ATOM 2398 N N . GLU A 1 292 ? 11.935 -3.627 -14.060 1.00 92.88 292 GLU A N 1
ATOM 2399 C CA . GLU A 1 292 ? 13.244 -3.761 -13.393 1.00 92.88 292 GLU A CA 1
ATOM 2400 C C . GLU A 1 292 ? 13.250 -4.914 -12.378 1.00 92.88 292 GLU A C 1
ATOM 2402 O O . GLU A 1 292 ? 14.209 -5.679 -12.292 1.00 92.88 292 GLU A O 1
ATOM 2407 N N . LEU A 1 293 ? 12.132 -5.086 -11.673 1.00 93.88 293 LEU A N 1
ATOM 2408 C CA . LEU A 1 293 ? 11.883 -6.190 -10.754 1.00 93.88 293 LEU A CA 1
ATOM 2409 C C . LEU A 1 293 ? 11.365 -7.450 -11.446 1.00 93.88 293 LEU A C 1
ATOM 2411 O O . LEU A 1 293 ? 11.091 -8.429 -10.763 1.00 93.88 293 LEU A O 1
ATOM 2415 N N . GLU A 1 294 ? 11.206 -7.470 -12.768 1.00 95.56 294 GLU A N 1
ATOM 2416 C CA . GLU A 1 294 ? 10.677 -8.625 -13.508 1.00 95.56 294 GLU A CA 1
ATOM 2417 C C . GLU A 1 294 ? 9.339 -9.137 -12.937 1.00 95.56 294 GLU A C 1
ATOM 2419 O O . GLU A 1 294 ? 9.091 -10.338 -12.849 1.00 95.56 294 GLU A O 1
ATOM 2424 N N . ILE A 1 295 ? 8.485 -8.218 -12.500 1.00 96.69 295 ILE A N 1
ATOM 2425 C CA . ILE A 1 295 ? 7.096 -8.478 -12.104 1.00 96.69 295 ILE A CA 1
ATOM 2426 C C . ILE A 1 295 ? 6.227 -8.543 -13.361 1.00 96.69 295 ILE A C 1
ATOM 2428 O O . ILE A 1 295 ? 5.332 -9.381 -13.466 1.00 96.69 295 ILE A O 1
ATOM 2432 N N . ILE A 1 296 ? 6.539 -7.695 -14.344 1.00 97.19 296 ILE A N 1
ATOM 2433 C CA . ILE A 1 296 ? 5.951 -7.732 -15.681 1.00 97.19 296 ILE A CA 1
ATOM 2434 C C . ILE A 1 296 ? 7.042 -7.839 -16.748 1.00 97.19 296 ILE A C 1
ATOM 2436 O O . ILE A 1 296 ? 8.193 -7.453 -16.5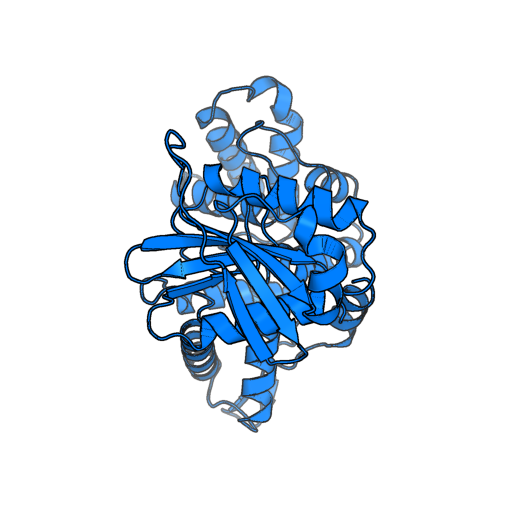34 1.00 97.19 296 ILE A O 1
ATOM 2440 N N . SER A 1 297 ? 6.675 -8.331 -17.926 1.00 96.50 297 SER A N 1
ATOM 2441 C CA . SER A 1 297 ? 7.551 -8.348 -19.094 1.00 96.50 297 SER A CA 1
ATOM 2442 C C . SER A 1 297 ? 7.810 -6.940 -19.646 1.00 96.50 297 SER A C 1
ATOM 2444 O O . SER A 1 297 ? 7.080 -5.989 -19.378 1.00 96.50 297 SER A O 1
ATOM 2446 N N . SER A 1 298 ? 8.783 -6.808 -20.549 1.00 95.31 298 SER A N 1
ATOM 2447 C CA . SER A 1 298 ? 8.776 -5.701 -21.517 1.00 95.31 298 SER A CA 1
ATOM 2448 C C . SER A 1 298 ? 7.510 -5.739 -22.384 1.00 95.31 298 SER A C 1
ATOM 2450 O O . SER A 1 298 ? 6.883 -6.793 -22.512 1.00 95.31 298 SER A O 1
ATOM 2452 N N . TRP A 1 299 ? 7.149 -4.610 -23.006 1.00 95.25 299 TRP A N 1
ATOM 2453 C CA . TRP A 1 299 ? 6.007 -4.543 -23.924 1.00 95.25 299 TRP A CA 1
ATOM 2454 C C . TRP A 1 299 ? 6.201 -5.528 -25.078 1.00 95.25 299 TRP A C 1
ATOM 2456 O O . TRP A 1 299 ? 7.118 -5.371 -25.890 1.00 95.25 299 TRP A O 1
ATOM 2466 N N . LYS A 1 300 ? 5.363 -6.561 -25.137 1.00 94.06 300 LYS A N 1
ATOM 2467 C CA . LYS A 1 300 ? 5.399 -7.563 -26.200 1.00 94.06 300 LYS A CA 1
ATOM 2468 C C . LYS A 1 300 ? 4.481 -7.105 -27.315 1.00 94.06 300 LYS A C 1
ATOM 2470 O O . LYS A 1 300 ? 3.286 -6.959 -27.089 1.00 94.06 300 LYS A O 1
ATOM 2475 N N . ARG A 1 301 ? 5.055 -6.843 -28.489 1.00 91.00 301 ARG A N 1
ATOM 2476 C CA . ARG A 1 301 ? 4.295 -6.422 -29.665 1.00 91.00 301 ARG A CA 1
ATOM 2477 C C . ARG A 1 301 ? 3.664 -7.625 -30.357 1.00 91.00 301 ARG A C 1
ATOM 2479 O O . ARG A 1 301 ? 4.332 -8.636 -30.557 1.00 91.00 301 ARG A O 1
ATOM 2486 N N . PHE A 1 302 ? 2.410 -7.461 -30.746 1.00 84.25 302 PHE A N 1
ATOM 2487 C CA . PHE A 1 302 ? 1.667 -8.346 -31.628 1.00 84.25 302 PHE A CA 1
ATOM 2488 C C . PHE A 1 302 ? 1.314 -7.518 -32.859 1.00 84.25 302 PHE A C 1
ATOM 2490 O O . PHE A 1 302 ? 0.603 -6.515 -32.769 1.00 84.25 302 PHE A O 1
ATOM 2497 N N . ASN A 1 303 ? 1.879 -7.895 -34.004 1.00 77.12 303 ASN A N 1
ATOM 2498 C CA . ASN A 1 303 ? 1.900 -7.083 -35.222 1.00 77.12 303 ASN A CA 1
ATOM 2499 C C . ASN A 1 303 ? 2.615 -5.724 -35.024 1.00 77.12 303 ASN A C 1
ATOM 2501 O O . ASN A 1 303 ? 3.180 -5.423 -33.972 1.00 77.12 303 ASN A O 1
ATOM 2505 N N . ASN A 1 304 ? 2.626 -4.882 -36.060 1.00 74.06 304 ASN A N 1
ATOM 2506 C CA . ASN A 1 304 ? 3.396 -3.629 -36.066 1.00 74.06 304 ASN A CA 1
ATOM 2507 C C . ASN A 1 304 ? 2.836 -2.518 -35.153 1.00 74.06 304 ASN A C 1
ATOM 2509 O O . ASN A 1 304 ? 3.454 -1.457 -35.063 1.00 74.06 304 ASN A O 1
ATOM 2513 N N . LYS A 1 305 ? 1.686 -2.724 -34.493 1.00 76.94 305 LYS A N 1
ATOM 2514 C CA . LYS A 1 305 ? 1.006 -1.684 -33.697 1.00 76.94 305 LYS A CA 1
ATOM 2515 C C . LYS A 1 305 ? 0.619 -2.127 -32.285 1.00 76.94 305 LYS A C 1
ATOM 2517 O O . LYS A 1 305 ? 0.848 -1.367 -31.351 1.00 76.94 305 LYS A O 1
ATOM 2522 N N . ASN A 1 306 ? 0.124 -3.349 -32.106 1.00 90.56 306 ASN A N 1
ATOM 2523 C CA . ASN A 1 306 ? -0.501 -3.746 -30.845 1.00 90.56 306 ASN A CA 1
ATOM 2524 C C . ASN A 1 306 ? 0.505 -4.404 -29.896 1.00 90.56 306 ASN A C 1
ATOM 2526 O O . ASN A 1 306 ? 1.597 -4.809 -30.301 1.00 90.56 306 ASN A O 1
ATOM 2530 N N . GLY A 1 307 ? 0.167 -4.518 -28.616 1.00 94.31 307 GLY A N 1
ATOM 2531 C CA . GLY A 1 307 ? 0.987 -5.250 -27.657 1.00 94.31 307 GLY A CA 1
ATOM 2532 C C . GLY A 1 307 ? 0.359 -5.409 -26.280 1.00 94.31 307 GLY A C 1
ATOM 2533 O O . GLY A 1 307 ? -0.759 -4.953 -26.058 1.00 94.31 307 GLY A O 1
ATOM 2534 N N . LYS A 1 308 ? 1.077 -6.066 -25.362 1.00 95.75 308 LYS A N 1
ATOM 2535 C CA . LYS A 1 308 ? 0.708 -6.137 -23.938 1.00 95.75 308 LYS A CA 1
ATOM 2536 C C . LYS A 1 308 ? 1.896 -6.363 -23.008 1.00 95.75 308 LYS A C 1
ATOM 2538 O O . LYS A 1 308 ? 2.998 -6.717 -23.445 1.00 95.75 308 LYS A O 1
ATOM 2543 N N . TYR A 1 309 ? 1.656 -6.163 -21.717 1.00 96.50 309 TYR A N 1
ATOM 2544 C CA . TYR A 1 309 ? 2.550 -6.575 -20.638 1.00 96.50 309 TYR A CA 1
ATOM 2545 C C . TYR A 1 309 ? 2.080 -7.912 -20.073 1.00 96.50 309 TYR A C 1
ATOM 2547 O O . TYR A 1 309 ? 0.915 -8.052 -19.721 1.00 96.50 309 TYR A O 1
ATOM 2555 N N . PHE A 1 310 ? 2.980 -8.882 -19.943 1.00 96.12 310 PHE A N 1
ATOM 2556 C CA . PHE A 1 310 ? 2.675 -10.151 -19.284 1.00 96.12 310 PHE A CA 1
ATOM 2557 C C . PHE A 1 310 ? 3.109 -10.112 -17.828 1.00 96.12 310 PHE A C 1
ATOM 2559 O O . PHE A 1 310 ? 4.221 -9.668 -17.539 1.00 96.12 310 PHE A O 1
ATOM 2566 N N . ILE A 1 311 ? 2.270 -10.622 -16.931 1.00 96.88 311 ILE A N 1
ATOM 2567 C CA . ILE A 1 311 ? 2.625 -10.788 -15.523 1.00 96.88 311 ILE A CA 1
ATOM 2568 C C . ILE A 1 311 ? 3.506 -12.028 -15.375 1.00 96.88 311 ILE A C 1
ATOM 2570 O O . ILE A 1 311 ? 3.183 -13.119 -15.847 1.00 96.88 311 ILE A O 1
ATOM 2574 N N . LEU A 1 312 ? 4.645 -11.862 -14.711 1.00 95.62 312 LEU A N 1
ATOM 2575 C CA . LEU A 1 312 ? 5.622 -12.919 -14.477 1.00 95.62 312 LEU A CA 1
ATOM 2576 C C . LEU A 1 312 ? 5.346 -13.582 -13.123 1.00 95.62 312 LEU A C 1
ATOM 2578 O O . LEU A 1 312 ? 6.108 -13.432 -12.169 1.00 95.62 312 LEU A O 1
ATOM 2582 N N . TRP A 1 313 ? 4.251 -14.345 -13.049 1.00 92.81 313 TRP A N 1
ATOM 2583 C CA . TRP A 1 313 ? 3.724 -14.937 -11.809 1.00 92.81 313 TRP A CA 1
ATOM 2584 C C . TRP A 1 313 ? 4.743 -15.726 -10.981 1.00 92.81 313 TRP A C 1
ATOM 2586 O O . TRP A 1 313 ? 4.670 -15.706 -9.754 1.00 92.81 313 TRP A O 1
ATOM 2596 N N . LYS A 1 314 ? 5.747 -16.350 -11.612 1.00 91.44 314 LYS A N 1
ATOM 2597 C CA . LYS A 1 314 ? 6.845 -17.033 -10.904 1.00 91.44 314 LYS A CA 1
ATOM 2598 C C . LYS A 1 314 ? 7.548 -16.138 -9.868 1.00 91.44 314 LYS A C 1
ATOM 2600 O O . LYS A 1 314 ? 7.934 -16.617 -8.809 1.00 91.44 314 LYS A O 1
ATOM 2605 N N . ASN A 1 315 ? 7.660 -14.839 -10.150 1.00 90.81 315 ASN A N 1
ATOM 2606 C CA . ASN A 1 315 ? 8.340 -13.857 -9.305 1.00 90.81 315 ASN A CA 1
ATOM 2607 C C . ASN A 1 315 ? 7.407 -13.240 -8.247 1.00 90.81 315 ASN A C 1
ATOM 2609 O O . ASN A 1 315 ? 7.856 -12.452 -7.419 1.00 90.81 315 ASN A O 1
ATOM 2613 N N . ILE A 1 316 ? 6.120 -13.600 -8.272 1.00 90.56 316 ILE A N 1
ATOM 2614 C CA . ILE A 1 316 ? 5.070 -13.080 -7.389 1.00 90.56 316 ILE A CA 1
ATOM 2615 C C . ILE A 1 316 ? 4.594 -14.177 -6.432 1.00 90.56 316 ILE A C 1
ATOM 2617 O O . ILE A 1 316 ? 4.562 -13.978 -5.221 1.00 90.56 316 ILE A O 1
ATOM 2621 N N . LEU A 1 317 ? 4.279 -15.367 -6.952 1.00 85.62 317 LEU A N 1
ATOM 2622 C CA . LEU A 1 317 ? 3.713 -16.474 -6.174 1.00 85.62 317 LEU A CA 1
ATOM 2623 C C . LEU A 1 317 ? 4.641 -16.944 -5.047 1.00 85.62 317 LEU A C 1
ATOM 2625 O O . LEU A 1 317 ? 4.165 -17.312 -3.976 1.00 85.62 317 LEU A O 1
ATOM 2629 N N . ASN A 1 318 ? 5.958 -16.869 -5.253 1.00 77.69 318 ASN A N 1
ATOM 2630 C CA . ASN A 1 318 ? 6.946 -17.210 -4.226 1.00 77.69 318 ASN A CA 1
ATOM 2631 C C . ASN A 1 318 ? 6.918 -16.255 -3.019 1.00 77.69 318 ASN A C 1
ATOM 2633 O O . ASN A 1 318 ? 7.399 -16.617 -1.952 1.00 77.69 318 ASN A O 1
ATOM 2637 N N . LEU A 1 319 ? 6.345 -15.058 -3.172 1.00 79.06 319 LEU A N 1
ATOM 2638 C CA . LEU A 1 319 ? 6.237 -14.049 -2.115 1.00 79.06 319 LEU A CA 1
ATOM 2639 C C . LEU A 1 319 ? 4.909 -14.144 -1.357 1.00 79.06 319 LEU A C 1
ATOM 2641 O O . LEU A 1 319 ? 4.850 -13.801 -0.181 1.00 79.06 319 LEU A O 1
ATOM 2645 N N . ILE A 1 320 ? 3.849 -14.610 -2.024 1.00 68.31 320 ILE A N 1
ATOM 2646 C CA . ILE A 1 320 ? 2.487 -14.659 -1.468 1.00 68.31 320 ILE A CA 1
ATOM 2647 C C . ILE A 1 320 ? 2.254 -15.931 -0.641 1.00 68.31 320 ILE A C 1
ATOM 2649 O O . ILE A 1 320 ? 1.479 -15.901 0.306 1.00 68.31 320 ILE A O 1
ATOM 2653 N N . LYS A 1 321 ? 2.970 -17.030 -0.924 1.00 53.66 321 LYS A N 1
ATOM 2654 C CA . LYS A 1 321 ? 2.850 -18.311 -0.194 1.00 53.66 321 LYS A CA 1
ATOM 2655 C C . LYS A 1 321 ? 3.235 -18.263 1.299 1.00 53.66 321 LYS A C 1
ATOM 2657 O O . LYS A 1 321 ? 3.101 -19.276 1.973 1.00 53.66 321 LYS A O 1
ATOM 2662 N N . PHE A 1 322 ? 3.699 -17.122 1.810 1.00 37.84 322 PHE A N 1
ATOM 2663 C CA . PHE A 1 322 ? 4.123 -16.926 3.202 1.00 37.84 322 PHE A CA 1
ATOM 2664 C C . PHE A 1 322 ? 3.201 -15.987 4.003 1.00 37.84 322 PHE A C 1
ATOM 2666 O O . PHE A 1 322 ? 3.647 -15.381 4.978 1.00 37.84 322 PHE A O 1
ATOM 2673 N N . ARG A 1 323 ? 1.937 -15.841 3.593 1.00 38.22 323 ARG A N 1
ATOM 2674 C CA . ARG A 1 323 ? 0.897 -15.154 4.371 1.00 38.22 323 ARG A CA 1
ATOM 2675 C C . ARG A 1 323 ? -0.192 -16.103 4.833 1.00 38.22 323 ARG A C 1
ATOM 2677 O O . ARG A 1 323 ? -0.641 -16.918 3.999 1.00 38.22 323 ARG A O 1
#

Radius of gyration: 21.0 Å; chains: 1; bounding box: 50×41×63 Å

Sequence (323 aa):
MTHSEVIQSVSNWFKLKPDVEIVTRFSYSFPVPDIQIQYTDGTILQIECKPSNATRREYLTGLGQTIAFYRHSDKAYLALPSKEFSSMEDFLWPNFVGIILVDGSNVAVFRDPVKPKGIKPKIEKIKRGYAYYRDLKINEIYSVLLELKDSSYTVQNDPKKVDDVIWNGLQKIRNWKSSPKSNVLNTKLLLRDLKLFDFSMFQVTEIGKELLAMDVGDSEKLKAFFRKQFLIDGNYIDIIGIIQELNDEYDWFESTNFFVDLLSKKILQEKLATQRTNVKRDLTDIIRIFKELEIISSWKRFNNKNGKYFILWKNILNLIKFR

pLDDT: mean 89.67, std 8.68, range [37.84, 98.25]

Secondary structure (DSSP, 8-state):
--HHHHHHHHHHHHHT-TTEEEEES---SSS--SEEEEETT--EEEEEE--TT--HHHHHHHHHHHHHGGGT-SEEEEEEEHHHHHHHGGG---TTSEEEEEETTEEEEEE---PPTT----PPPPSBSS----S--HHHHHHHHHHHHHTTTTSTT-HHHHHHHHHHHHHHHH--SS--HHHHHHHHHHHHHTTSEETTTTEE-HHHHHHHTS-TT-HHHHHHHHHHIIIIIT-HHHHHHHHHHHHHH-S-BS-HHHHHHHHHHHHHHTTSB-TTS-HHHHHHHHHHHHHHTTSB-S-EEETTTEEEPPB-THHHHHHHTT-